Protein AF-A0A8S1P041-F1 (afdb_monomer_lite)

Secondary structure (DSSP, 8-state):
--S---EEEEEEETTEEEEEEEE-SSSS--EEEEEEEEPTT---SSSS--EEEEEEEE-TTS-EEEEEEEEEE-TT---SHHHHH------EEEEE-SSSS--EEEEEEEEPTT-STT--EEEEEEE-TTS-EEEEEEEEEEPTT-SSEEEEEEEEE-SSSS--EEEEEEEEPTT-BTTBEEEEEEEE-TTS-EEEEEEEEEE-TT-HHHHHHHHHHHHHHHHHHHHHHHHHHHHHHHHHHHTTS----

pLDDT: mean 86.99, std 12.83, range [47.38, 98.5]

Sequence (249 aa):
MNGMKVGRWDVLHERNQIGGGSYDLEGNQKKIGDWVELDDGFFCGKYNPIKVTYNGQYNINGMKVGRWEILYRKQDEKDYIQMQIYQRKVYSGGSYDNDGNQKKIGKWIELVEGFNDEKQIIYNGQYNINGVKIERWDILFCQYNWQGYIQIGGGSYDNNGDQKKIGKWVELGEGFYLNNLVTYNGEYNMNGMKVGRWEIMYRKYGEKEYRQMQILYKQKQYQQCLFVCVLIVEKRSILMEKQKQPDIH

Organism: NCBI:txid65129

Foldseek 3Di:
DPPFFAAWDFDDDPNDGLWTAGAHRVRPRAGFFWTKAFDPQADPDLPFGWRWIKIAGDHPVNATFFWIWIFTDANPPDDPVCSVPPPPGPGFTAGAHPVRPRAGAFWGKAADPPDGLFRQKIKTAGDHPRNATFFWIFIWHDDPPDSDTDGLWTAGAHPPRPRAGAAWTKAADDPDTNQWGWIWIFGAHPVNDTDDDIDIDTDGPPDVVVVVVVVVVVVVVVVVVVVVVVVVVVVVVVVVVVVPPDPPD

Structure (mmCIF, N/CA/C/O backbone):
data_AF-A0A8S1P041-F1
#
_entry.id   AF-A0A8S1P041-F1
#
loop_
_atom_site.group_PDB
_atom_site.id
_atom_site.type_symbol
_atom_site.label_atom_id
_atom_site.label_alt_id
_atom_site.label_comp_id
_atom_site.label_asym_id
_atom_site.label_entity_id
_atom_site.label_seq_id
_atom_site.pdbx_PDB_ins_code
_atom_site.Cartn_x
_atom_site.Cartn_y
_atom_site.Cartn_z
_atom_site.occupancy
_atom_site.B_iso_or_equiv
_atom_site.auth_seq_id
_atom_site.auth_comp_id
_atom_site.auth_asym_id
_atom_site.auth_atom_id
_atom_site.pdbx_PDB_model_num
ATOM 1 N N . MET A 1 1 ? 19.621 -18.841 -28.501 1.00 55.34 1 MET A N 1
ATOM 2 C CA . MET A 1 1 ? 19.698 -17.940 -27.329 1.00 55.34 1 MET A CA 1
ATOM 3 C C . MET A 1 1 ? 18.785 -18.506 -26.255 1.00 55.34 1 MET A C 1
ATOM 5 O O . MET A 1 1 ? 17.640 -18.799 -26.568 1.00 55.34 1 MET A O 1
ATOM 9 N N . ASN A 1 2 ? 19.280 -18.702 -25.033 1.00 79.06 2 ASN A N 1
ATOM 10 C CA . ASN A 1 2 ? 18.632 -19.502 -23.977 1.00 79.06 2 ASN A CA 1
ATOM 11 C C . ASN A 1 2 ? 17.428 -18.816 -23.292 1.00 79.06 2 ASN A C 1
ATOM 13 O O . ASN A 1 2 ? 17.200 -19.020 -22.107 1.00 79.06 2 ASN A O 1
ATOM 17 N N . GLY A 1 3 ? 16.683 -17.957 -23.998 1.00 89.56 3 GLY A N 1
ATOM 18 C CA . GLY A 1 3 ? 15.511 -17.262 -23.442 1.00 89.56 3 GLY A CA 1
ATOM 19 C C . GLY A 1 3 ? 15.808 -16.279 -22.299 1.00 89.56 3 GLY A C 1
ATOM 20 O O . GLY A 1 3 ? 14.888 -15.883 -21.592 1.00 89.56 3 GLY A O 1
ATOM 21 N N . MET A 1 4 ? 17.072 -15.887 -22.097 1.00 94.50 4 MET A N 1
ATOM 22 C CA . MET A 1 4 ? 17.472 -14.979 -21.017 1.00 94.50 4 MET A CA 1
ATOM 23 C C . MET A 1 4 ? 17.072 -13.534 -21.323 1.00 94.50 4 MET A C 1
ATOM 25 O O . MET A 1 4 ? 17.249 -13.050 -22.443 1.00 94.50 4 MET A O 1
ATOM 29 N N . LYS A 1 5 ? 16.568 -12.833 -20.305 1.00 95.62 5 LYS A N 1
ATOM 30 C CA . LYS A 1 5 ? 16.258 -11.403 -20.367 1.00 95.62 5 LYS A CA 1
ATOM 31 C C . LYS A 1 5 ? 17.508 -10.581 -20.062 1.00 95.62 5 LYS A C 1
ATOM 33 O O . LYS A 1 5 ? 18.043 -10.681 -18.965 1.00 95.62 5 LYS A O 1
ATOM 38 N N . VAL A 1 6 ? 17.937 -9.767 -21.022 1.00 96.06 6 VAL A N 1
ATOM 39 C CA . VAL A 1 6 ? 19.034 -8.796 -20.879 1.00 96.06 6 VAL A CA 1
ATOM 40 C C . VAL A 1 6 ? 18.611 -7.439 -21.438 1.00 96.06 6 VAL A C 1
ATOM 42 O O . VAL A 1 6 ? 17.786 -7.384 -22.355 1.00 96.06 6 VAL A O 1
ATOM 45 N N . GLY A 1 7 ? 19.169 -6.353 -20.900 1.00 96.19 7 GLY A N 1
ATOM 46 C CA . GLY A 1 7 ? 18.951 -4.997 -21.413 1.00 96.19 7 GLY A CA 1
ATOM 47 C C . GLY A 1 7 ? 17.553 -4.440 -21.132 1.00 96.19 7 GLY A C 1
ATOM 48 O O . GLY A 1 7 ? 16.914 -4.798 -20.144 1.00 96.19 7 GLY A O 1
ATOM 49 N N . ARG A 1 8 ? 17.082 -3.521 -21.981 1.00 97.56 8 ARG A N 1
ATOM 50 C CA . ARG A 1 8 ? 15.788 -2.844 -21.811 1.00 97.56 8 ARG A CA 1
ATOM 51 C C . ARG A 1 8 ? 14.626 -3.773 -22.159 1.00 97.56 8 ARG A C 1
ATOM 53 O O . ARG A 1 8 ? 14.621 -4.389 -23.220 1.00 97.56 8 ARG A O 1
ATOM 60 N N . TRP A 1 9 ? 13.633 -3.825 -21.278 1.00 97.69 9 TRP A N 1
ATOM 61 C CA . TRP A 1 9 ? 12.394 -4.570 -21.456 1.00 97.69 9 TRP A CA 1
ATOM 62 C C . TRP A 1 9 ? 11.206 -3.659 -21.210 1.00 97.69 9 TRP A C 1
ATOM 64 O O . TRP A 1 9 ? 11.023 -3.165 -20.100 1.00 97.69 9 TRP A O 1
ATOM 74 N N . ASP A 1 10 ? 10.378 -3.491 -22.232 1.00 96.31 10 ASP A N 1
ATOM 75 C CA . ASP A 1 10 ? 9.149 -2.715 -22.151 1.00 96.31 10 ASP A CA 1
ATOM 76 C C . ASP A 1 10 ? 7.946 -3.660 -22.132 1.00 96.31 10 ASP A C 1
ATOM 78 O O . ASP A 1 10 ? 7.869 -4.618 -22.903 1.00 96.31 10 ASP A O 1
ATOM 82 N N . VAL A 1 11 ? 6.988 -3.387 -21.246 1.00 94.25 11 VAL A N 1
ATOM 83 C CA . VAL A 1 11 ? 5.694 -4.073 -21.250 1.00 94.25 11 VAL A CA 1
ATOM 84 C C . VAL A 1 11 ? 4.721 -3.207 -22.033 1.00 94.25 11 VAL A C 1
ATOM 86 O O . VAL A 1 11 ? 4.486 -2.056 -21.660 1.00 94.25 11 VAL A O 1
ATOM 89 N N . LEU A 1 12 ? 4.177 -3.749 -23.122 1.00 92.31 12 LEU A N 1
ATOM 90 C CA . LEU A 1 12 ? 3.292 -3.028 -24.032 1.00 92.31 12 LEU A CA 1
ATOM 91 C C . LEU A 1 12 ? 1.849 -3.531 -23.929 1.00 92.31 12 LEU A C 1
ATOM 93 O O . LEU A 1 12 ? 1.601 -4.734 -23.875 1.00 92.31 12 LEU A O 1
ATOM 97 N N . HIS A 1 13 ? 0.893 -2.608 -23.994 1.00 86.62 13 HIS A N 1
ATOM 98 C CA . HIS A 1 13 ? -0.523 -2.901 -24.191 1.00 86.62 13 HIS A CA 1
ATOM 99 C C . HIS A 1 13 ? -1.108 -1.922 -25.211 1.00 86.62 13 HIS A C 1
ATOM 101 O O . HIS A 1 13 ? -0.940 -0.713 -25.073 1.00 86.62 13 HIS A O 1
ATOM 107 N N . GLU A 1 14 ? -1.747 -2.441 -26.265 1.00 87.75 14 GLU A N 1
ATOM 108 C CA . GLU A 1 14 ? -2.285 -1.631 -27.375 1.00 87.75 14 GLU A CA 1
ATOM 109 C C . GLU A 1 14 ? -1.261 -0.629 -27.942 1.00 87.75 14 GLU A C 1
ATOM 111 O O . GLU A 1 14 ? -1.580 0.520 -28.228 1.00 87.75 14 GLU A O 1
ATOM 116 N N . ARG A 1 15 ? -0.004 -1.072 -28.098 1.00 88.12 15 ARG A N 1
ATOM 117 C CA . ARG A 1 15 ? 1.146 -0.257 -28.551 1.00 88.12 15 ARG A CA 1
ATOM 118 C C . ARG A 1 15 ? 1.611 0.833 -27.571 1.00 88.12 15 ARG A C 1
ATOM 120 O O . ARG A 1 15 ? 2.533 1.567 -27.903 1.00 88.12 15 ARG A O 1
ATOM 127 N N . ASN A 1 16 ? 1.043 0.914 -26.370 1.00 86.69 16 ASN A N 1
ATOM 128 C CA . ASN A 1 16 ? 1.490 1.827 -25.319 1.00 86.69 16 ASN A CA 1
ATOM 129 C C . ASN A 1 16 ? 2.392 1.105 -24.321 1.00 86.69 16 ASN A C 1
ATOM 131 O O . ASN A 1 16 ? 2.078 -0.012 -23.909 1.00 86.69 16 ASN A O 1
ATOM 135 N N . GLN A 1 17 ? 3.468 1.755 -23.879 1.00 91.38 17 GLN A N 1
ATOM 136 C CA . GLN A 1 17 ? 4.263 1.256 -22.764 1.00 91.38 17 GLN A CA 1
ATOM 137 C C . GLN A 1 17 ? 3.509 1.435 -21.444 1.00 91.38 17 GLN A C 1
ATOM 139 O O . GLN A 1 17 ? 3.155 2.549 -21.064 1.00 91.38 17 GLN A O 1
ATOM 144 N N . ILE A 1 18 ? 3.286 0.326 -20.743 1.00 90.62 18 ILE A N 1
ATOM 145 C CA . ILE A 1 18 ? 2.567 0.277 -19.463 1.00 90.62 18 ILE A CA 1
ATOM 146 C C . ILE A 1 18 ? 3.458 -0.132 -18.291 1.00 90.62 18 ILE A C 1
ATOM 148 O O . ILE A 1 18 ? 3.089 0.073 -17.141 1.00 90.62 18 ILE A O 1
ATOM 152 N N . GLY A 1 19 ? 4.630 -0.690 -18.581 1.00 94.75 19 GLY A N 1
ATOM 153 C CA . GLY A 1 19 ? 5.593 -1.124 -17.583 1.00 94.75 19 GLY A CA 1
ATOM 154 C C . GLY A 1 19 ? 6.957 -1.400 -18.198 1.00 94.75 19 GLY A C 1
ATOM 155 O O . GLY A 1 19 ? 7.186 -1.145 -19.387 1.00 94.75 19 GLY A O 1
ATOM 156 N N . GLY A 1 20 ? 7.852 -1.954 -17.390 1.00 96.75 20 GLY A N 1
ATOM 157 C CA . GLY A 1 20 ? 9.180 -2.366 -17.827 1.00 96.75 20 GLY A CA 1
ATOM 158 C C . GLY A 1 20 ? 10.317 -1.684 -17.081 1.00 96.75 20 GLY A C 1
ATOM 159 O O . GLY A 1 20 ? 10.104 -0.939 -16.126 1.00 96.75 20 GLY A O 1
ATOM 160 N N . GLY A 1 21 ? 11.531 -1.969 -17.529 1.00 97.62 21 GLY A N 1
ATOM 161 C CA . GLY A 1 21 ? 12.780 -1.508 -16.937 1.00 97.62 21 GLY A CA 1
ATOM 162 C C . GLY A 1 21 ? 13.967 -2.207 -17.590 1.00 97.62 21 GLY A C 1
ATOM 163 O O . GLY A 1 21 ? 13.850 -2.720 -18.703 1.00 97.62 21 GLY A O 1
ATOM 164 N N . SER A 1 22 ? 15.116 -2.215 -16.927 1.00 98.06 22 SER A N 1
ATOM 165 C CA . SER A 1 22 ? 16.327 -2.847 -17.459 1.00 98.06 22 SER A CA 1
ATOM 166 C C . SER A 1 22 ? 16.706 -4.089 -16.666 1.00 98.06 22 SER A C 1
ATOM 168 O O . SER A 1 22 ? 16.624 -4.100 -15.440 1.00 98.06 22 SER A O 1
ATOM 170 N N . TYR A 1 23 ? 17.132 -5.131 -17.367 1.00 97.81 23 TYR A N 1
ATOM 171 C CA . TYR A 1 23 ? 17.820 -6.279 -16.793 1.00 97.81 23 TYR A CA 1
ATOM 172 C C . TYR A 1 23 ? 19.334 -6.117 -16.933 1.00 97.81 23 TYR A C 1
ATOM 174 O O . TYR A 1 23 ? 19.804 -5.408 -17.830 1.00 97.81 23 TYR A O 1
ATOM 182 N N . ASP A 1 24 ? 20.092 -6.792 -16.069 1.00 97.19 24 ASP A N 1
ATOM 183 C CA . ASP A 1 24 ? 21.543 -6.897 -16.214 1.00 97.19 24 ASP A CA 1
ATOM 184 C C . ASP A 1 24 ? 21.956 -7.446 -17.595 1.00 97.19 24 ASP A C 1
ATOM 186 O O . ASP A 1 24 ? 21.191 -8.119 -18.291 1.00 97.19 24 ASP A O 1
ATOM 190 N N . LEU A 1 25 ? 23.178 -7.114 -18.016 1.00 96.44 25 LEU A N 1
ATOM 191 C CA . LEU A 1 25 ? 23.756 -7.596 -19.276 1.00 96.44 25 LEU A CA 1
ATOM 192 C C . LEU A 1 25 ? 24.452 -8.954 -19.130 1.00 96.44 25 LEU A C 1
ATOM 194 O O . LEU A 1 25 ? 24.837 -9.554 -20.130 1.00 96.44 25 LEU A O 1
ATOM 198 N N . GLU A 1 26 ? 24.609 -9.436 -17.898 1.00 95.38 26 GLU A N 1
ATOM 199 C CA . GLU A 1 26 ? 25.295 -10.690 -17.584 1.00 95.38 26 GLU A CA 1
ATOM 200 C C . GLU A 1 26 ? 24.413 -11.918 -17.857 1.00 95.38 26 GLU A C 1
ATOM 202 O O . GLU A 1 26 ? 24.918 -13.036 -17.930 1.00 95.38 26 GLU A O 1
ATOM 207 N N . GLY A 1 27 ? 23.103 -11.723 -18.045 1.00 89.62 27 GLY A N 1
ATOM 208 C CA . GLY A 1 27 ? 22.151 -12.801 -18.316 1.00 89.62 27 GLY A CA 1
ATOM 209 C C . GLY A 1 27 ? 21.569 -13.437 -17.055 1.00 89.62 27 GLY A C 1
ATOM 210 O O . GLY A 1 27 ? 20.866 -14.442 -17.158 1.00 89.62 27 GLY A O 1
ATOM 211 N N . ASN A 1 28 ? 21.790 -12.837 -15.880 1.00 94.12 28 ASN A N 1
ATOM 212 C CA . ASN A 1 28 ? 21.258 -13.333 -14.606 1.00 94.12 28 ASN A CA 1
ATOM 213 C C . ASN A 1 28 ? 19.783 -12.955 -14.393 1.00 94.12 28 ASN A C 1
ATOM 215 O O . ASN A 1 28 ? 19.178 -13.360 -13.400 1.00 94.12 28 ASN A O 1
ATOM 219 N N . GLN A 1 29 ? 19.195 -12.191 -15.323 1.00 95.19 29 GLN A N 1
ATOM 220 C CA . GLN A 1 29 ? 17.810 -11.715 -15.272 1.00 95.19 29 GLN A CA 1
ATOM 221 C C . GLN A 1 29 ? 17.504 -10.894 -14.008 1.00 95.19 29 GLN A C 1
ATOM 223 O O . GLN A 1 29 ? 16.347 -10.824 -13.576 1.00 95.19 29 GLN A O 1
ATOM 228 N N . LYS A 1 30 ? 18.505 -10.222 -13.425 1.00 97.25 30 LYS A N 1
ATOM 229 C CA . LYS A 1 30 ? 18.282 -9.279 -12.327 1.00 97.25 30 LYS A CA 1
ATOM 230 C C . LYS A 1 30 ? 17.778 -7.964 -12.891 1.00 97.25 30 LYS A C 1
ATOM 232 O O . LYS A 1 30 ? 18.355 -7.410 -13.824 1.00 97.25 30 LYS A O 1
ATOM 237 N N . LYS A 1 31 ? 16.695 -7.459 -12.310 1.00 98.00 31 LYS A N 1
ATOM 238 C CA . LYS A 1 31 ? 16.189 -6.113 -12.580 1.00 98.00 31 LYS A CA 1
ATOM 239 C C . LYS A 1 31 ? 17.180 -5.087 -12.030 1.00 98.00 31 LYS A C 1
ATOM 241 O O . LYS A 1 31 ? 17.639 -5.239 -10.909 1.00 98.00 31 LYS A O 1
ATOM 246 N N . ILE A 1 32 ? 17.496 -4.047 -12.787 1.00 97.94 32 ILE A N 1
ATOM 247 C CA . ILE A 1 32 ? 18.385 -2.956 -12.376 1.00 97.94 32 ILE A CA 1
ATOM 248 C C . ILE A 1 32 ? 17.798 -1.602 -12.787 1.00 97.94 32 ILE A C 1
ATOM 250 O O . ILE A 1 32 ? 17.079 -1.507 -13.786 1.00 97.94 32 ILE A O 1
ATOM 254 N N . GLY A 1 33 ? 18.132 -0.554 -12.034 1.00 97.50 33 GLY A N 1
ATOM 255 C CA . GLY A 1 33 ? 17.733 0.820 -12.334 1.00 97.50 33 GLY A CA 1
ATOM 256 C C . GLY A 1 33 ? 16.239 1.066 -12.136 1.00 97.50 33 GLY A C 1
ATOM 257 O O . GLY A 1 33 ? 15.602 0.420 -11.305 1.00 97.50 33 GLY A O 1
ATOM 258 N N . ASP A 1 34 ? 15.685 2.014 -12.889 1.00 98.00 34 ASP A N 1
ATOM 259 C CA . ASP A 1 34 ? 14.273 2.383 -12.801 1.00 98.00 34 ASP A CA 1
ATOM 260 C C . ASP A 1 34 ? 13.357 1.311 -13.400 1.00 98.00 34 ASP A C 1
ATOM 262 O O . ASP A 1 34 ? 13.594 0.792 -14.499 1.00 98.00 34 ASP A O 1
ATOM 266 N N . TRP A 1 35 ? 12.275 1.024 -12.682 1.00 98.12 35 TRP A N 1
ATOM 267 C CA . TRP A 1 35 ? 11.271 0.041 -13.056 1.00 98.12 35 TRP A CA 1
ATOM 268 C C . TRP A 1 35 ? 9.855 0.547 -12.819 1.00 98.12 35 TRP A C 1
ATOM 270 O O . TRP A 1 35 ? 9.569 1.243 -11.845 1.00 98.12 35 TRP A O 1
ATOM 280 N N . VAL A 1 36 ? 8.965 0.117 -13.708 1.00 96.25 36 VAL A N 1
ATOM 281 C CA . VAL A 1 36 ? 7.514 0.193 -13.558 1.00 96.25 36 VAL A CA 1
ATOM 282 C C . VAL A 1 36 ? 6.986 -1.236 -13.568 1.00 96.25 36 VAL A C 1
ATOM 284 O O . VAL A 1 36 ? 6.979 -1.906 -14.606 1.00 96.25 36 VAL A O 1
ATOM 287 N N . GLU A 1 37 ? 6.585 -1.723 -12.399 1.00 96.44 37 GLU A N 1
ATOM 288 C CA . GLU A 1 37 ? 5.982 -3.043 -12.239 1.00 96.44 37 GLU A CA 1
ATOM 289 C C . GLU A 1 37 ? 4.468 -2.955 -12.310 1.00 96.44 37 GLU A C 1
ATOM 291 O O . GLU A 1 37 ? 3.870 -1.975 -11.873 1.00 96.44 37 GLU A O 1
ATOM 296 N N . LEU A 1 38 ? 3.859 -4.001 -12.848 1.00 94.00 38 LEU A N 1
ATOM 297 C CA . LEU A 1 38 ? 2.416 -4.169 -12.857 1.00 94.00 38 LEU A CA 1
ATOM 298 C C . LEU A 1 38 ? 2.027 -4.986 -11.626 1.00 94.00 38 LEU A C 1
ATOM 300 O O . LEU A 1 38 ? 2.758 -5.902 -11.256 1.00 94.00 38 LEU A O 1
ATOM 304 N N . ASP A 1 39 ? 0.909 -4.635 -10.999 1.00 93.44 39 ASP A N 1
ATOM 305 C CA . ASP A 1 39 ? 0.303 -5.451 -9.943 1.00 93.44 39 ASP A CA 1
ATOM 306 C C . ASP A 1 39 ? -0.065 -6.858 -10.443 1.00 93.44 39 ASP A C 1
ATOM 308 O O . ASP A 1 39 ? -0.352 -7.045 -11.625 1.00 93.44 39 ASP A O 1
ATOM 312 N N . ASP A 1 40 ? -0.094 -7.851 -9.556 1.00 88.12 40 ASP A N 1
ATOM 313 C CA . ASP A 1 40 ? -0.433 -9.230 -9.938 1.00 88.12 40 ASP A CA 1
ATOM 314 C C . ASP A 1 40 ? -1.878 -9.349 -10.450 1.00 88.12 40 ASP A C 1
ATOM 316 O O . ASP A 1 40 ? -2.174 -10.169 -11.321 1.00 88.12 40 ASP A O 1
ATOM 320 N N . GLY A 1 41 ? -2.780 -8.493 -9.956 1.00 85.44 41 GLY A N 1
ATOM 321 C CA . GLY A 1 41 ? -4.151 -8.371 -10.439 1.00 85.44 41 GLY A CA 1
ATOM 322 C C . GLY A 1 41 ? -4.292 -7.497 -11.685 1.00 85.44 41 GLY A C 1
ATOM 323 O O . GLY A 1 41 ? -5.421 -7.224 -12.097 1.00 85.44 41 GLY A O 1
ATOM 324 N N . PHE A 1 42 ? -3.193 -7.021 -12.280 1.00 85.06 42 PHE A N 1
ATOM 325 C CA . PHE A 1 42 ? -3.243 -6.059 -13.374 1.00 85.06 42 PHE A CA 1
ATOM 326 C C . PHE A 1 42 ? -3.965 -6.631 -14.596 1.00 85.06 42 PHE A C 1
ATOM 328 O O . PHE A 1 42 ? -3.540 -7.605 -15.222 1.00 85.06 42 PHE A O 1
ATOM 335 N N . PHE A 1 43 ? -5.059 -5.974 -14.974 1.00 83.12 43 PHE A N 1
ATOM 336 C CA . PHE A 1 43 ? -5.920 -6.403 -16.065 1.00 83.12 43 PHE A CA 1
ATOM 337 C C . PHE A 1 43 ? -6.245 -5.214 -16.963 1.00 83.12 43 PHE A C 1
ATOM 339 O O . PHE A 1 43 ? -6.741 -4.188 -16.507 1.00 83.12 43 PHE A O 1
ATOM 346 N N . CYS A 1 44 ? -5.991 -5.351 -18.265 1.00 78.50 44 CYS A N 1
ATOM 347 C CA . CYS A 1 44 ? -6.286 -4.309 -19.254 1.00 78.50 44 CYS A CA 1
ATOM 348 C C . CYS A 1 44 ? -7.609 -4.514 -20.007 1.00 78.50 44 CYS A C 1
ATOM 350 O O . CYS A 1 44 ? -7.856 -3.833 -21.000 1.00 78.50 44 CYS A O 1
ATOM 352 N N . GLY A 1 45 ? -8.446 -5.472 -19.608 1.00 80.00 45 GLY A N 1
ATOM 353 C CA . GLY A 1 45 ? -9.686 -5.740 -20.331 1.00 80.00 45 GLY A CA 1
ATOM 354 C C . GLY A 1 45 ? -10.715 -4.613 -20.212 1.00 80.00 45 GLY A C 1
ATOM 355 O O . GLY A 1 45 ? -10.636 -3.726 -19.364 1.00 80.00 45 GLY A O 1
ATOM 356 N N . LYS A 1 46 ? -11.727 -4.678 -21.082 1.00 75.19 46 LYS A N 1
ATOM 357 C CA . LYS A 1 46 ? -12.792 -3.669 -21.201 1.00 75.19 46 LYS A CA 1
ATOM 358 C C . LYS A 1 46 ? -13.653 -3.527 -19.935 1.00 75.19 46 LYS A C 1
ATOM 360 O O . LYS A 1 46 ? -14.249 -2.475 -19.718 1.00 75.19 46 LYS A O 1
ATOM 365 N N . TYR A 1 47 ? -13.725 -4.578 -19.122 1.00 70.00 47 TYR A N 1
ATOM 366 C CA . TYR A 1 47 ? -14.571 -4.660 -17.937 1.00 70.00 47 TYR A CA 1
ATOM 367 C C . TYR A 1 47 ? -13.670 -4.728 -16.699 1.00 70.00 47 TYR A C 1
ATOM 369 O O . TYR A 1 47 ? -12.968 -5.718 -16.515 1.00 70.00 47 TYR A O 1
ATOM 377 N N . ASN A 1 48 ? -13.672 -3.665 -15.890 1.00 66.44 48 ASN A N 1
ATOM 378 C CA . ASN A 1 48 ? -12.931 -3.520 -14.629 1.00 66.44 48 ASN A CA 1
ATOM 379 C C . ASN A 1 48 ? -11.406 -3.670 -14.743 1.00 66.44 48 ASN A C 1
ATOM 381 O O . ASN A 1 48 ? -10.826 -4.592 -14.163 1.00 66.44 48 ASN A O 1
ATOM 385 N N . PRO A 1 49 ? -10.723 -2.772 -15.467 1.00 77.06 49 PRO A N 1
ATOM 386 C CA . PRO A 1 49 ? -9.284 -2.855 -15.547 1.00 77.06 49 PRO A CA 1
ATOM 387 C C . PRO A 1 49 ? -8.645 -2.435 -14.216 1.00 77.06 49 PRO A C 1
ATOM 389 O O . PRO A 1 49 ? -8.735 -1.277 -13.803 1.00 77.06 49 PRO A O 1
ATOM 392 N N . ILE A 1 50 ? -7.966 -3.366 -13.549 1.00 71.56 50 ILE A N 1
ATOM 393 C CA . ILE A 1 50 ? -7.095 -3.043 -12.418 1.00 71.56 50 ILE A CA 1
ATOM 394 C C . ILE A 1 50 ? -5.785 -2.529 -13.004 1.00 71.56 50 ILE A C 1
ATOM 396 O O . ILE A 1 50 ? -5.076 -3.253 -13.701 1.00 71.56 50 ILE A O 1
ATOM 400 N N . LYS A 1 51 ? -5.483 -1.256 -12.748 1.00 84.50 51 LYS A N 1
ATOM 401 C CA . LYS A 1 51 ? -4.304 -0.572 -13.292 1.00 84.50 51 LYS A CA 1
ATOM 402 C C . LYS A 1 51 ? -3.453 0.011 -12.169 1.00 84.50 51 LYS A C 1
ATOM 404 O O . LYS A 1 51 ? -3.278 1.227 -12.089 1.00 84.50 51 LYS A O 1
ATOM 409 N N . VAL A 1 52 ? -2.982 -0.860 -11.276 1.00 90.81 52 VAL A N 1
ATOM 410 C CA . VAL A 1 52 ? -1.995 -0.507 -10.250 1.00 90.81 52 VAL A CA 1
ATOM 411 C C . VAL A 1 52 ? -0.592 -0.748 -10.806 1.00 90.81 52 VAL A C 1
ATOM 413 O O . VAL A 1 52 ? -0.311 -1.829 -11.328 1.00 90.81 52 VAL A O 1
ATOM 416 N N . THR A 1 53 ? 0.283 0.253 -10.702 1.00 93.31 53 THR A N 1
ATOM 417 C CA . THR A 1 53 ? 1.708 0.112 -11.019 1.00 93.31 53 THR A CA 1
ATOM 418 C C . THR A 1 53 ? 2.586 0.515 -9.845 1.00 93.31 53 THR A C 1
ATOM 420 O O . THR A 1 53 ? 2.225 1.384 -9.050 1.00 93.31 53 THR A O 1
ATOM 423 N N . TYR A 1 54 ? 3.760 -0.102 -9.762 1.00 95.12 54 TYR A N 1
ATOM 424 C CA . TYR A 1 54 ? 4.777 0.174 -8.756 1.00 95.12 54 TYR A CA 1
ATOM 425 C C . TYR A 1 54 ? 6.008 0.746 -9.441 1.00 95.12 54 TYR A C 1
ATOM 427 O O . TYR A 1 54 ? 6.670 0.060 -10.219 1.00 95.12 54 TYR A O 1
ATOM 435 N N . ASN A 1 55 ? 6.318 1.998 -9.140 1.00 95.56 55 ASN A N 1
ATOM 436 C CA . ASN A 1 55 ? 7.414 2.725 -9.751 1.00 95.56 55 ASN A CA 1
ATOM 437 C C . ASN A 1 55 ? 8.527 2.889 -8.726 1.00 95.56 55 ASN A C 1
ATOM 439 O O . ASN A 1 55 ? 8.289 3.422 -7.642 1.00 95.56 55 ASN A O 1
ATOM 443 N N . GLY A 1 56 ? 9.739 2.480 -9.065 1.00 96.25 56 GLY A N 1
ATOM 444 C CA . GLY A 1 56 ? 10.882 2.668 -8.184 1.00 96.25 56 GLY A CA 1
ATOM 445 C C . GLY A 1 56 ? 12.158 2.110 -8.780 1.00 96.25 56 GLY A C 1
ATOM 446 O O . GLY A 1 56 ? 12.249 1.907 -9.990 1.00 96.25 56 GLY A O 1
ATOM 447 N N . GLN A 1 57 ? 13.150 1.888 -7.925 1.00 97.81 57 GLN A N 1
ATOM 448 C CA . GLN A 1 57 ? 14.488 1.506 -8.351 1.00 97.81 57 GLN A CA 1
ATOM 449 C C . GLN A 1 57 ? 14.908 0.152 -7.807 1.00 97.81 57 GLN A C 1
ATOM 451 O O . GLN A 1 57 ? 14.630 -0.201 -6.658 1.00 97.81 57 GLN A O 1
ATOM 456 N N . TYR A 1 58 ? 15.631 -0.571 -8.652 1.00 97.94 58 TYR A N 1
ATOM 457 C CA . TYR A 1 58 ? 16.377 -1.764 -8.309 1.00 97.94 58 TYR A CA 1
ATOM 458 C C . TYR A 1 58 ? 17.876 -1.462 -8.272 1.00 97.94 58 TYR A C 1
ATOM 460 O O . TYR A 1 58 ? 18.413 -0.806 -9.169 1.00 97.94 58 TYR A O 1
ATOM 468 N N . ASN A 1 59 ? 18.570 -1.975 -7.258 1.00 97.25 59 ASN A N 1
ATOM 469 C CA . ASN A 1 59 ? 20.029 -1.947 -7.216 1.00 97.25 59 ASN A CA 1
ATOM 470 C C . ASN A 1 59 ? 20.642 -3.018 -8.143 1.00 97.25 59 ASN A C 1
ATOM 472 O O . ASN A 1 59 ? 19.941 -3.853 -8.712 1.00 97.25 59 ASN A O 1
ATOM 476 N N . ILE A 1 60 ? 21.973 -3.028 -8.259 1.00 96.62 60 ILE A N 1
ATOM 477 C CA . ILE A 1 60 ? 22.724 -3.988 -9.093 1.00 96.62 60 ILE A CA 1
ATOM 478 C C . ILE A 1 60 ? 22.508 -5.464 -8.713 1.00 96.62 60 ILE A C 1
ATOM 480 O O . ILE A 1 60 ? 22.782 -6.357 -9.509 1.00 96.62 60 ILE A O 1
ATOM 484 N N . ASN A 1 61 ? 22.005 -5.733 -7.506 1.00 96.50 61 ASN A N 1
ATOM 485 C CA . ASN A 1 61 ? 21.741 -7.082 -7.016 1.00 96.50 61 ASN A CA 1
ATOM 486 C C . ASN A 1 61 ? 20.315 -7.557 -7.321 1.00 96.50 61 ASN A C 1
ATOM 488 O O . ASN A 1 61 ? 19.976 -8.682 -6.960 1.00 96.50 61 ASN A O 1
ATOM 492 N N . GLY A 1 62 ? 19.484 -6.746 -7.982 1.00 97.00 62 GLY A N 1
ATOM 493 C CA . GLY A 1 62 ? 18.088 -7.103 -8.231 1.00 97.00 62 GLY A CA 1
ATOM 494 C C . GLY A 1 62 ? 17.147 -6.799 -7.072 1.00 97.00 62 GLY A C 1
ATOM 495 O O . GLY A 1 62 ? 16.040 -7.330 -7.045 1.00 97.00 62 GLY A O 1
ATOM 496 N N . MET A 1 63 ? 17.552 -5.949 -6.123 1.00 97.75 63 MET A N 1
ATOM 497 C CA . MET A 1 63 ? 16.767 -5.638 -4.925 1.00 97.75 63 MET A CA 1
ATOM 498 C C . MET A 1 63 ? 16.153 -4.239 -5.017 1.00 97.75 63 MET A C 1
ATOM 500 O O . MET A 1 63 ? 16.836 -3.289 -5.401 1.00 97.75 63 MET A O 1
ATOM 504 N N . LYS A 1 64 ? 14.876 -4.105 -4.641 1.00 97.88 64 LYS A N 1
ATOM 505 C CA . LYS A 1 64 ? 14.189 -2.813 -4.500 1.00 97.88 64 LYS A CA 1
ATOM 506 C C . LYS A 1 64 ? 14.894 -1.929 -3.474 1.00 97.88 64 LYS A C 1
ATOM 508 O O . LYS A 1 64 ? 15.163 -2.377 -2.363 1.00 97.88 64 LYS A O 1
ATOM 513 N N . VAL A 1 65 ? 15.141 -0.677 -3.840 1.00 97.75 65 VAL A N 1
ATOM 514 C CA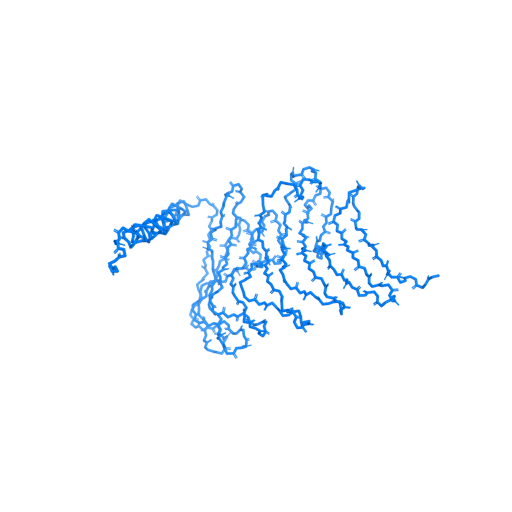 . VAL A 1 65 ? 15.787 0.334 -2.992 1.00 97.75 65 VAL A CA 1
ATOM 515 C C . VAL A 1 65 ? 15.090 1.685 -3.127 1.00 97.75 65 VAL A C 1
ATOM 517 O O . VAL A 1 65 ? 14.363 1.929 -4.096 1.00 97.75 65 VAL A O 1
ATOM 520 N N . GLY A 1 66 ? 15.319 2.573 -2.159 1.00 96.75 66 GLY A N 1
ATOM 521 C CA . GLY A 1 66 ? 14.880 3.963 -2.230 1.00 96.75 66 GLY A CA 1
ATOM 522 C C . GLY A 1 66 ? 13.361 4.135 -2.265 1.00 96.75 66 GLY A C 1
ATOM 523 O O . GLY A 1 66 ? 12.605 3.316 -1.743 1.00 96.75 66 GLY A O 1
ATOM 524 N N . ARG A 1 67 ? 12.905 5.249 -2.844 1.00 96.88 67 ARG A N 1
ATOM 525 C CA . ARG A 1 67 ? 11.485 5.613 -2.909 1.00 96.88 67 ARG A CA 1
ATOM 526 C C . ARG A 1 67 ? 10.757 4.759 -3.945 1.00 96.88 67 ARG A C 1
ATOM 528 O O . ARG A 1 67 ? 11.176 4.689 -5.095 1.00 96.88 67 ARG A O 1
ATOM 535 N N . TRP A 1 68 ? 9.631 4.189 -3.534 1.00 96.62 68 TRP A N 1
ATOM 536 C CA . TRP A 1 68 ? 8.684 3.506 -4.400 1.00 96.62 68 TRP A CA 1
ATOM 537 C C . TRP A 1 68 ? 7.323 4.185 -4.336 1.00 96.62 68 TRP A C 1
ATOM 539 O O . TRP A 1 68 ? 6.783 4.434 -3.255 1.00 96.62 68 TRP A O 1
ATOM 549 N N . GLU A 1 69 ? 6.779 4.482 -5.506 1.00 94.25 69 GLU A N 1
ATOM 550 C CA . GLU A 1 69 ? 5.455 5.059 -5.687 1.00 94.25 69 GLU A CA 1
ATOM 551 C C . GLU A 1 69 ? 4.503 3.985 -6.202 1.00 94.25 69 GLU A C 1
ATOM 553 O O . GLU A 1 69 ? 4.854 3.191 -7.071 1.00 94.25 69 GLU A O 1
ATOM 558 N N . ILE A 1 70 ? 3.288 3.969 -5.673 1.00 93.12 70 ILE A N 1
ATOM 559 C CA . ILE A 1 70 ? 2.208 3.126 -6.168 1.00 93.12 70 ILE A CA 1
ATOM 560 C C . ILE A 1 70 ? 1.222 4.049 -6.864 1.00 93.12 70 ILE A C 1
ATOM 562 O O . ILE A 1 70 ? 0.703 4.982 -6.246 1.00 93.12 70 ILE A O 1
ATOM 566 N N . LEU A 1 71 ? 0.987 3.799 -8.145 1.00 90.38 71 LEU A N 1
ATOM 567 C CA . LEU A 1 71 ? 0.087 4.579 -8.979 1.00 90.38 71 LEU A CA 1
ATOM 568 C C . LEU A 1 71 ? -1.145 3.740 -9.292 1.00 90.38 71 LEU A C 1
ATOM 570 O O . LEU A 1 71 ? -1.031 2.564 -9.617 1.00 90.38 71 LEU A O 1
ATOM 574 N N . TYR A 1 72 ? -2.318 4.356 -9.218 1.00 87.56 72 TYR A N 1
ATOM 575 C CA . TYR A 1 72 ? -3.580 3.736 -9.597 1.00 87.56 72 TYR A CA 1
ATOM 576 C C . TYR A 1 72 ? -4.279 4.581 -10.657 1.00 87.56 72 TYR A C 1
ATOM 578 O O . TYR A 1 72 ? -4.355 5.804 -10.515 1.00 87.56 72 TYR A O 1
ATOM 586 N N . ARG A 1 73 ? -4.819 3.922 -11.685 1.00 80.88 73 ARG A N 1
ATOM 587 C CA . ARG A 1 73 ? -5.644 4.541 -12.728 1.00 80.88 73 ARG A CA 1
ATOM 588 C C . ARG A 1 73 ? -7.079 4.029 -12.676 1.00 80.88 73 ARG A C 1
ATOM 590 O O . ARG A 1 73 ? -7.310 2.824 -12.600 1.00 80.88 73 ARG A O 1
ATOM 597 N N . LYS A 1 74 ? -8.020 4.962 -12.819 1.00 77.81 74 LYS A N 1
ATOM 598 C CA . LYS A 1 74 ? -9.457 4.679 -12.924 1.00 77.81 74 LYS A CA 1
ATOM 599 C C . LYS A 1 74 ? -9.839 4.185 -14.315 1.00 77.81 74 LYS A C 1
ATOM 601 O O . LYS A 1 74 ? -9.179 4.516 -15.306 1.00 77.81 74 LYS A O 1
ATOM 606 N N . GLN A 1 75 ? -10.941 3.445 -14.400 1.00 74.50 75 GLN A N 1
ATOM 607 C CA . GLN A 1 75 ? -11.427 2.873 -15.659 1.00 74.50 75 GLN A CA 1
ATOM 608 C C . GLN A 1 75 ? -11.704 3.918 -16.758 1.00 74.50 75 GLN A C 1
ATOM 610 O O . GLN A 1 75 ? -11.362 3.681 -17.916 1.00 74.50 75 GLN A O 1
ATOM 615 N N . ASP A 1 76 ? -12.272 5.073 -16.403 1.00 73.56 76 ASP A N 1
ATOM 616 C CA . ASP A 1 76 ? -12.762 6.068 -17.374 1.00 73.56 76 ASP A CA 1
ATOM 617 C C . ASP A 1 76 ? -11.664 6.951 -17.999 1.00 73.56 76 ASP A C 1
ATOM 619 O O . ASP A 1 76 ? -11.925 7.730 -18.920 1.00 73.56 76 ASP A O 1
ATOM 623 N N . GLU A 1 77 ? -10.421 6.844 -17.528 1.00 73.12 77 GLU A N 1
ATOM 624 C CA . GLU A 1 77 ? -9.292 7.583 -18.093 1.00 73.12 77 GLU A CA 1
ATOM 625 C C . GLU A 1 77 ? -8.862 6.898 -19.393 1.00 73.12 77 GLU A C 1
ATOM 627 O O . GLU A 1 77 ? -8.410 5.756 -19.360 1.00 73.12 77 GLU A O 1
ATOM 632 N N . LYS A 1 78 ? -9.030 7.557 -20.549 1.00 64.69 78 LYS A N 1
ATOM 633 C CA . LYS A 1 78 ? -8.913 6.923 -21.879 1.00 64.69 78 LYS A CA 1
ATOM 634 C C . LYS A 1 78 ? -7.472 6.685 -22.352 1.00 64.69 78 LYS A C 1
ATOM 636 O O . LYS A 1 78 ? -7.236 5.708 -23.053 1.00 64.69 78 LYS A O 1
ATOM 641 N N . ASP A 1 79 ? -6.491 7.443 -21.864 1.00 64.25 79 ASP A N 1
ATOM 642 C CA . ASP A 1 79 ? -5.125 7.400 -22.408 1.00 64.25 79 ASP A CA 1
ATOM 643 C C . ASP A 1 79 ? -4.088 6.901 -21.388 1.00 64.25 79 ASP A C 1
ATOM 645 O O . ASP A 1 79 ? -3.934 7.467 -20.308 1.00 64.25 79 ASP A O 1
ATOM 649 N N . TYR A 1 80 ? -3.308 5.869 -21.742 1.00 61.97 80 TYR A N 1
ATOM 650 C CA . TYR A 1 80 ? -2.140 5.438 -20.944 1.00 61.97 80 TYR A CA 1
ATOM 651 C C . TYR A 1 80 ? -1.070 6.526 -20.848 1.00 61.97 80 TYR A C 1
ATOM 653 O O . TYR A 1 80 ? -0.446 6.681 -19.802 1.00 61.97 80 TYR A O 1
ATOM 661 N N . ILE A 1 81 ? -0.919 7.330 -21.902 1.00 58.72 81 ILE A N 1
ATOM 662 C CA . ILE A 1 81 ? 0.007 8.467 -21.935 1.00 58.72 81 ILE A CA 1
ATOM 663 C C . ILE A 1 81 ? -0.353 9.490 -20.842 1.00 58.72 81 ILE A C 1
ATOM 665 O O . ILE A 1 81 ? 0.529 10.100 -20.240 1.00 58.72 81 ILE A O 1
ATOM 669 N N . GLN A 1 82 ? -1.638 9.614 -20.489 1.00 53.16 82 GLN A N 1
ATOM 670 C CA . GLN A 1 82 ? -2.073 10.518 -19.428 1.00 53.16 82 GLN A CA 1
ATOM 671 C C . GLN A 1 82 ? -1.710 10.030 -18.015 1.00 53.16 82 GLN A C 1
ATOM 673 O O . GLN A 1 82 ? -1.650 10.870 -17.124 1.00 53.16 82 GLN A O 1
ATOM 678 N N . MET A 1 83 ? -1.365 8.750 -17.788 1.00 51.34 83 MET A N 1
ATOM 679 C CA . MET A 1 83 ? -0.902 8.288 -16.461 1.00 51.34 83 MET A CA 1
ATOM 680 C C . MET A 1 83 ? 0.392 8.972 -16.013 1.00 51.34 83 MET A C 1
ATOM 682 O O . MET A 1 83 ? 0.578 9.225 -14.824 1.00 51.34 83 MET A O 1
ATOM 686 N N . GLN A 1 84 ? 1.291 9.267 -16.954 1.00 53.31 84 GLN A N 1
ATOM 687 C CA . GLN A 1 84 ? 2.547 9.951 -16.641 1.00 53.31 84 GLN A CA 1
ATOM 688 C C . GLN A 1 84 ? 2.351 11.471 -16.510 1.00 53.31 84 GLN A C 1
ATOM 690 O O . GLN A 1 84 ? 3.101 12.130 -15.792 1.00 53.31 84 GLN A O 1
ATOM 695 N N . ILE A 1 85 ? 1.321 12.022 -17.167 1.00 52.34 85 ILE A N 1
ATOM 696 C CA . ILE A 1 85 ? 1.140 13.468 -17.361 1.00 52.34 85 ILE A CA 1
ATOM 697 C C . ILE A 1 85 ? 0.110 14.069 -16.385 1.00 52.34 85 ILE A C 1
ATOM 699 O O . ILE A 1 85 ? 0.368 15.114 -15.790 1.00 52.34 85 ILE A O 1
ATOM 703 N N . TYR A 1 86 ? -1.038 13.421 -16.162 1.00 47.38 86 TYR A N 1
ATOM 704 C CA . TYR A 1 86 ? -2.130 13.929 -15.323 1.00 47.38 86 TYR A CA 1
ATOM 705 C C . TYR A 1 86 ? -2.149 13.235 -13.963 1.00 47.38 86 TYR A C 1
ATOM 707 O O . TYR A 1 86 ? -2.829 12.244 -13.719 1.00 47.38 86 TYR A O 1
ATOM 715 N N . GLN A 1 87 ? -1.386 13.802 -13.037 1.00 48.31 87 GLN A N 1
ATOM 716 C CA . GLN A 1 87 ? -1.209 13.300 -11.682 1.00 48.31 87 GLN A CA 1
ATOM 717 C C . GLN A 1 87 ? -2.443 13.532 -10.785 1.00 48.31 87 GLN A C 1
ATOM 719 O O . GLN A 1 87 ? -2.364 14.258 -9.795 1.00 48.31 87 GLN A O 1
ATOM 724 N N . ARG A 1 88 ? -3.581 12.870 -11.036 1.00 51.16 88 ARG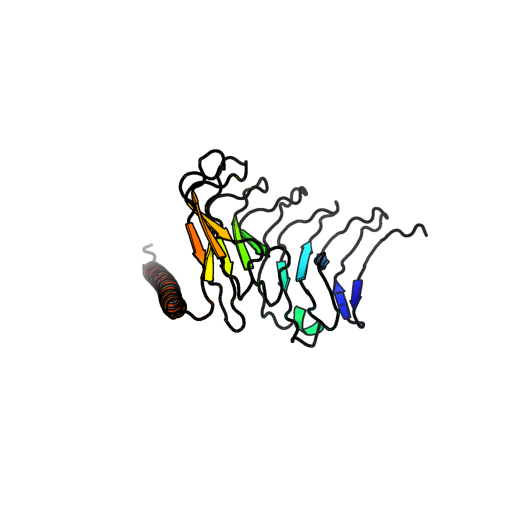 A N 1
ATOM 725 C CA . ARG A 1 88 ? -4.631 12.683 -10.002 1.00 51.16 88 ARG A CA 1
ATOM 726 C C . ARG A 1 88 ? -4.245 11.545 -9.047 1.00 51.16 88 ARG A C 1
ATOM 728 O O . ARG A 1 88 ? -5.021 10.640 -8.760 1.00 51.16 88 ARG A O 1
ATOM 735 N N . LYS A 1 89 ? -2.986 11.595 -8.607 1.00 59.22 89 LYS A N 1
ATOM 736 C CA . LYS A 1 89 ? -2.257 10.528 -7.930 1.00 59.22 89 LYS A CA 1
ATOM 737 C C . LYS A 1 89 ? -2.870 10.240 -6.565 1.00 59.22 89 LYS A C 1
ATOM 739 O O . LYS A 1 89 ? -2.832 11.066 -5.654 1.00 59.22 89 LYS A O 1
ATOM 744 N N . VAL A 1 90 ? -3.329 9.009 -6.388 1.00 62.41 90 VAL A N 1
ATOM 745 C CA . VAL A 1 90 ? -3.214 8.366 -5.084 1.00 62.41 90 VAL A CA 1
ATOM 746 C C . VAL A 1 90 ? -1.723 8.103 -4.890 1.00 62.41 90 VAL A C 1
ATOM 748 O O . VAL A 1 90 ? -1.194 7.154 -5.449 1.00 62.41 90 VAL A O 1
ATOM 751 N N . TYR A 1 91 ? -1.021 8.982 -4.170 1.00 70.75 91 TYR A N 1
ATOM 752 C CA . TYR A 1 91 ? 0.384 8.767 -3.817 1.00 70.75 91 TYR A CA 1
ATOM 753 C C . TYR A 1 91 ? 0.453 7.704 -2.725 1.00 70.75 91 TYR A C 1
ATOM 755 O O . TYR A 1 91 ? 0.514 8.027 -1.539 1.00 70.75 91 TYR A O 1
ATOM 763 N N . SER A 1 92 ? 0.385 6.437 -3.122 1.00 84.50 92 SER A N 1
ATOM 764 C CA . SER A 1 92 ? 0.701 5.330 -2.225 1.00 84.50 92 SER A CA 1
ATOM 765 C C . SER A 1 92 ? 2.177 4.941 -2.373 1.00 84.50 92 SER A C 1
ATOM 767 O O . SER A 1 92 ? 2.862 5.414 -3.281 1.00 84.50 92 SER A O 1
ATOM 769 N N . GLY A 1 93 ? 2.698 4.134 -1.454 1.00 93.50 93 GLY A N 1
ATOM 770 C CA . GLY A 1 93 ? 4.100 3.716 -1.424 1.00 93.50 93 GLY A CA 1
ATOM 771 C C . GLY A 1 93 ? 4.894 4.277 -0.245 1.00 93.50 93 GLY A C 1
ATOM 772 O O . GLY A 1 93 ? 4.341 4.824 0.713 1.00 93.50 93 GLY A O 1
ATOM 773 N N . GLY A 1 94 ? 6.208 4.108 -0.301 1.00 96.38 94 GLY A N 1
ATOM 774 C CA . GLY A 1 94 ? 7.132 4.384 0.795 1.00 96.38 94 GLY A CA 1
ATOM 775 C C . GLY A 1 94 ? 8.571 4.172 0.347 1.00 96.38 94 GLY A C 1
ATOM 776 O O . GLY A 1 94 ? 8.851 4.250 -0.845 1.00 96.38 94 GLY A O 1
ATOM 777 N N . SER A 1 95 ? 9.489 3.945 1.280 1.00 97.44 95 SER A N 1
ATOM 778 C CA . SER A 1 95 ? 10.894 3.704 0.941 1.00 97.44 95 SER A CA 1
ATOM 779 C C . SER A 1 95 ? 11.340 2.310 1.351 1.00 97.44 95 SER A C 1
ATOM 781 O O . SER A 1 95 ? 10.921 1.816 2.397 1.00 97.44 95 SER A O 1
ATOM 783 N N . TYR A 1 96 ? 12.188 1.692 0.538 1.00 97.75 96 TYR A N 1
ATOM 784 C CA . TYR A 1 96 ? 12.945 0.501 0.903 1.00 97.75 96 TYR A CA 1
ATOM 785 C C . TYR A 1 96 ? 14.336 0.882 1.419 1.00 97.75 96 TYR A C 1
ATOM 787 O O . TYR A 1 96 ? 14.849 1.957 1.095 1.00 97.75 96 TYR A O 1
ATOM 795 N N . ASP A 1 97 ? 14.932 0.007 2.226 1.00 97.44 97 ASP A N 1
ATOM 796 C CA . ASP A 1 97 ? 16.321 0.127 2.654 1.00 97.44 97 ASP A CA 1
ATOM 797 C C . ASP A 1 97 ? 17.292 0.083 1.464 1.00 97.44 97 ASP A C 1
ATOM 799 O O . ASP A 1 97 ? 17.036 -0.533 0.431 1.00 97.44 97 ASP A O 1
ATOM 803 N N . ASN A 1 98 ? 18.425 0.773 1.599 1.00 96.44 98 ASN A N 1
ATOM 804 C CA . ASN A 1 98 ? 19.470 0.775 0.571 1.00 96.44 98 ASN A CA 1
ATOM 805 C C . ASN A 1 98 ? 20.457 -0.388 0.741 1.00 96.44 98 ASN A C 1
ATOM 807 O O . ASN A 1 98 ? 21.239 -0.660 -0.166 1.00 96.44 98 ASN A O 1
ATOM 811 N N . ASP A 1 99 ? 20.372 -1.107 1.863 1.00 95.12 99 ASP A N 1
ATOM 812 C CA . ASP A 1 99 ? 21.238 -2.242 2.198 1.00 95.12 99 ASP A CA 1
ATOM 813 C C . ASP A 1 99 ? 20.922 -3.489 1.357 1.00 95.12 99 ASP A C 1
ATOM 815 O O . ASP A 1 99 ? 21.603 -4.507 1.451 1.00 95.12 99 ASP A O 1
ATOM 819 N N . GLY A 1 100 ? 19.891 -3.414 0.509 1.00 86.00 100 GLY A N 1
ATOM 820 C CA . GLY A 1 100 ? 19.534 -4.474 -0.420 1.00 86.00 100 GLY A CA 1
ATOM 821 C C . GLY A 1 100 ? 18.764 -5.622 0.222 1.00 86.00 100 GLY A C 1
ATOM 822 O O . GLY A 1 100 ? 18.746 -6.700 -0.358 1.00 86.00 100 GLY A O 1
ATOM 823 N N . ASN A 1 101 ? 18.102 -5.419 1.367 1.00 94.44 101 ASN A N 1
ATOM 824 C CA . ASN A 1 101 ? 17.226 -6.438 1.960 1.00 94.44 101 ASN A CA 1
ATOM 825 C C . ASN A 1 101 ? 15.756 -6.277 1.545 1.00 94.44 101 ASN A C 1
ATOM 827 O O . ASN A 1 101 ? 14.927 -7.093 1.943 1.00 94.44 101 ASN A O 1
ATOM 831 N N . GLN A 1 102 ? 15.422 -5.234 0.774 1.00 96.00 102 GLN A N 1
ATOM 832 C CA . GLN A 1 102 ? 14.045 -4.877 0.412 1.00 96.00 102 GLN A CA 1
ATOM 833 C C . GLN A 1 102 ? 13.153 -4.684 1.643 1.00 96.00 102 GLN A C 1
ATOM 835 O O . GLN A 1 102 ? 11.953 -4.980 1.622 1.00 96.00 102 GLN A O 1
ATOM 840 N N . LYS A 1 103 ? 13.716 -4.160 2.734 1.00 97.62 103 LYS A N 1
ATOM 841 C CA . LYS A 1 103 ? 12.933 -3.851 3.931 1.00 97.62 103 LYS A CA 1
ATOM 842 C C . LYS A 1 103 ? 12.237 -2.519 3.736 1.00 97.62 103 LYS A C 1
ATOM 844 O O . LYS A 1 103 ? 12.878 -1.517 3.437 1.00 97.62 103 LYS A O 1
ATOM 849 N N . LYS A 1 104 ? 10.921 -2.492 3.927 1.00 98.00 104 LYS A N 1
ATOM 850 C CA . LYS A 1 104 ? 10.154 -1.245 3.977 1.00 98.00 104 LYS A CA 1
ATOM 851 C C . LYS A 1 104 ? 10.598 -0.430 5.191 1.00 98.00 104 LYS A C 1
ATOM 853 O O . LYS A 1 104 ? 10.669 -0.966 6.287 1.00 98.00 104 LYS A O 1
ATOM 858 N N . ILE A 1 105 ? 10.865 0.858 5.016 1.00 97.94 105 ILE A N 1
ATOM 859 C CA . ILE A 1 105 ? 11.289 1.762 6.089 1.00 97.94 105 ILE A CA 1
ATOM 860 C C . ILE A 1 105 ? 10.499 3.070 6.062 1.00 97.94 105 ILE A C 1
ATOM 862 O O . ILE A 1 105 ? 10.073 3.545 5.005 1.00 97.94 105 ILE A O 1
ATOM 866 N N . GLY A 1 106 ? 10.329 3.677 7.236 1.00 97.38 106 GLY A N 1
ATOM 867 C CA . GLY A 1 106 ? 9.693 4.981 7.381 1.00 97.38 106 GLY A CA 1
ATOM 868 C C . GLY A 1 106 ? 8.200 4.951 7.060 1.00 97.38 106 GLY A C 1
ATOM 869 O O . GLY A 1 106 ? 7.523 3.947 7.275 1.00 97.38 106 GLY A O 1
ATOM 870 N N . LYS A 1 107 ? 7.669 6.078 6.582 1.0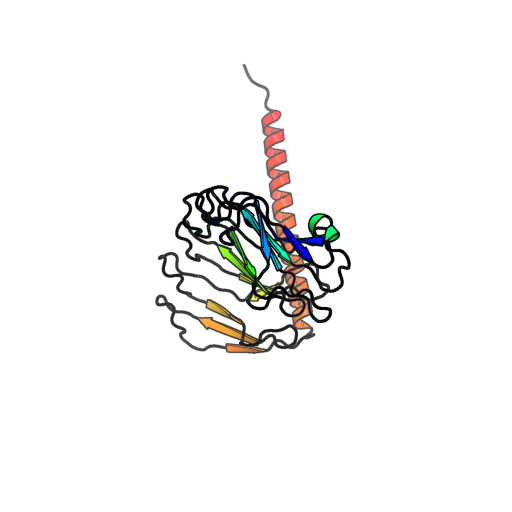0 97.50 107 LYS A N 1
ATOM 871 C CA . LYS A 1 107 ? 6.240 6.229 6.285 1.00 97.50 107 LYS A CA 1
ATOM 872 C C . LYS A 1 107 ? 5.846 5.451 5.036 1.00 97.50 107 LYS A C 1
ATOM 874 O O . LYS A 1 107 ? 6.500 5.573 3.997 1.00 97.50 107 LYS A O 1
ATOM 879 N N . TRP A 1 108 ? 4.742 4.725 5.139 1.00 97.75 108 TRP A N 1
ATOM 880 C CA . TRP A 1 108 ? 4.195 3.907 4.070 1.00 97.75 108 TRP A CA 1
ATOM 881 C C . TRP A 1 108 ? 2.690 4.075 3.951 1.00 97.75 108 TRP A C 1
ATOM 883 O O . TRP A 1 108 ? 1.970 4.132 4.948 1.00 97.75 108 TRP A O 1
ATOM 893 N N . ILE A 1 109 ? 2.237 4.085 2.703 1.00 96.44 109 ILE A N 1
ATOM 894 C CA . ILE A 1 109 ? 0.833 3.956 2.344 1.00 96.44 109 ILE A CA 1
ATOM 895 C C . ILE A 1 109 ? 0.691 2.686 1.503 1.00 96.44 109 ILE A C 1
ATOM 897 O O . ILE A 1 109 ? 1.281 2.581 0.428 1.00 96.44 109 ILE A O 1
ATOM 901 N N . GLU A 1 110 ? -0.070 1.716 1.995 1.00 96.06 110 GLU A N 1
ATOM 902 C CA . GLU A 1 110 ? -0.295 0.425 1.342 1.00 96.06 110 GLU A CA 1
ATOM 903 C C . GLU A 1 110 ? -1.713 0.344 0.799 1.00 96.06 110 GLU A C 1
ATOM 905 O O . GLU A 1 110 ? -2.649 0.796 1.451 1.00 96.06 110 GLU A O 1
ATOM 910 N N . LEU A 1 111 ? -1.885 -0.263 -0.372 1.00 94.06 111 LEU A N 1
ATOM 911 C CA . LEU A 1 111 ? -3.211 -0.571 -0.893 1.00 94.06 111 LEU A CA 1
ATOM 912 C C . LEU A 1 111 ? -3.757 -1.831 -0.212 1.00 94.06 111 LEU A C 1
ATOM 914 O O . LEU A 1 111 ? -2.994 -2.735 0.132 1.00 94.06 111 LEU A O 1
ATOM 918 N N . VAL A 1 112 ? -5.074 -1.903 -0.028 1.00 93.44 112 VAL A N 1
ATOM 919 C CA . VAL A 1 112 ? -5.726 -3.169 0.330 1.00 93.44 112 VAL A CA 1
ATOM 920 C C . VAL A 1 112 ? -5.617 -4.172 -0.819 1.00 93.44 112 VAL A C 1
ATOM 922 O O . VAL A 1 112 ? -5.590 -3.795 -1.986 1.00 93.44 112 VAL A O 1
ATOM 925 N N . GLU A 1 113 ? -5.619 -5.462 -0.501 1.00 90.69 113 GLU A N 1
ATOM 926 C CA . GLU A 1 113 ? -5.735 -6.510 -1.513 1.00 90.69 113 GLU A CA 1
ATOM 927 C C . GLU A 1 113 ? -7.005 -6.329 -2.363 1.00 90.69 113 GLU A C 1
ATOM 929 O O . GLU A 1 113 ? -8.090 -6.047 -1.835 1.00 90.69 113 GLU A O 1
ATOM 934 N N . GLY A 1 114 ? -6.876 -6.491 -3.682 1.00 89.31 114 GLY A N 1
ATOM 935 C CA . GLY A 1 114 ? -7.974 -6.284 -4.629 1.00 89.31 114 GLY A CA 1
ATOM 936 C C . GLY A 1 114 ? -8.394 -4.818 -4.770 1.00 89.31 114 GLY A C 1
ATOM 937 O O . GLY A 1 114 ? -9.566 -4.544 -5.029 1.00 89.31 114 GLY A O 1
ATOM 938 N N . PHE A 1 115 ? -7.471 -3.876 -4.547 1.00 90.38 115 PHE A N 1
ATOM 939 C CA . PHE A 1 115 ? -7.716 -2.446 -4.729 1.00 90.38 115 PHE A CA 1
ATOM 940 C C . PHE A 1 115 ? -8.247 -2.148 -6.138 1.00 90.38 115 PHE A C 1
ATOM 942 O O . PHE A 1 115 ? -7.614 -2.467 -7.144 1.00 90.38 115 PHE A O 1
ATOM 949 N N . ASN A 1 116 ? -9.411 -1.509 -6.211 1.00 88.25 116 ASN A N 1
ATOM 950 C CA . ASN A 1 116 ? -10.071 -1.130 -7.458 1.00 88.25 116 ASN A CA 1
ATOM 951 C C . ASN A 1 116 ? -10.990 0.085 -7.230 1.00 88.25 116 ASN A C 1
ATOM 953 O O . ASN A 1 116 ? -10.984 0.681 -6.150 1.00 88.25 116 ASN A O 1
ATOM 957 N N . ASP A 1 117 ? -11.794 0.450 -8.230 1.00 84.06 117 ASP A N 1
ATOM 958 C CA . ASP A 1 117 ? -12.667 1.628 -8.174 1.00 84.06 117 ASP A CA 1
ATOM 959 C C . ASP A 1 117 ? -13.751 1.533 -7.080 1.00 84.06 117 ASP A C 1
ATOM 961 O O . ASP A 1 117 ? -14.187 2.559 -6.554 1.00 84.06 117 ASP A O 1
ATOM 965 N N . GLU A 1 118 ? -14.135 0.320 -6.676 1.00 85.00 118 GLU A N 1
ATOM 966 C CA . GLU A 1 118 ? -15.127 0.052 -5.625 1.00 85.00 118 GLU A CA 1
ATOM 967 C C . GLU A 1 118 ? -14.493 -0.181 -4.241 1.00 85.00 118 GLU A C 1
ATOM 969 O O . GLU A 1 118 ? -15.174 -0.086 -3.212 1.00 85.00 118 GLU A O 1
ATOM 974 N N . LYS A 1 119 ? -13.185 -0.471 -4.202 1.00 88.31 119 LYS A N 1
ATOM 975 C CA . LYS A 1 119 ? -12.419 -0.848 -3.007 1.00 88.31 119 LYS A CA 1
ATOM 976 C C . LYS A 1 119 ? -11.181 0.039 -2.825 1.00 88.31 119 LYS A C 1
ATOM 978 O O . LYS A 1 119 ? -10.048 -0.435 -2.774 1.00 88.31 119 LYS A O 1
ATOM 983 N N . GLN A 1 120 ? -11.403 1.346 -2.686 1.00 90.38 120 GLN A N 1
ATOM 984 C CA . GLN A 1 120 ? -10.337 2.342 -2.516 1.00 90.38 120 GLN A CA 1
ATOM 985 C C . GLN A 1 120 ? -9.913 2.505 -1.048 1.00 90.38 120 GLN A C 1
ATOM 987 O O . GLN A 1 120 ? -10.109 3.557 -0.430 1.00 90.38 120 GLN A O 1
ATOM 992 N N . ILE A 1 121 ? -9.352 1.439 -0.477 1.00 92.44 121 ILE A N 1
ATOM 993 C CA . ILE A 1 121 ? -8.860 1.411 0.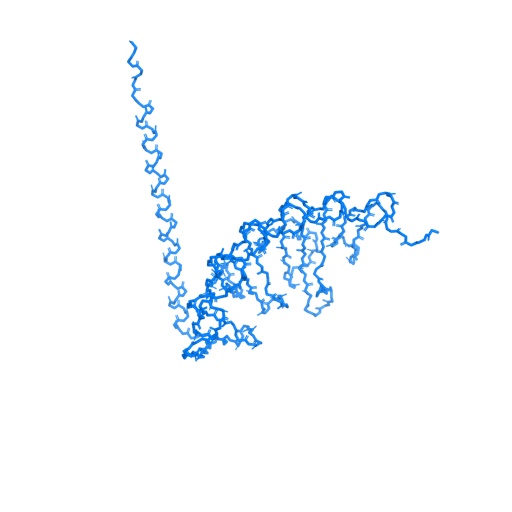906 1.00 92.44 121 ILE A CA 1
ATOM 994 C C . ILE A 1 121 ? -7.338 1.426 0.904 1.00 92.44 121 ILE A C 1
ATOM 996 O O . ILE A 1 121 ? -6.705 0.651 0.184 1.00 92.44 121 ILE A O 1
ATOM 1000 N N . ILE A 1 122 ? -6.767 2.266 1.761 1.00 95.25 122 ILE A N 1
ATOM 1001 C CA . ILE A 1 122 ? -5.332 2.296 2.020 1.00 95.25 122 ILE A CA 1
ATOM 1002 C C . ILE A 1 122 ? -5.037 2.151 3.514 1.00 95.25 122 ILE A C 1
ATOM 1004 O O . ILE A 1 122 ? -5.821 2.572 4.369 1.00 95.25 122 ILE A O 1
ATOM 1008 N N . TYR A 1 123 ? -3.876 1.589 3.820 1.00 97.00 123 TYR A N 1
ATOM 1009 C CA . TYR A 1 123 ? -3.295 1.538 5.154 1.00 97.00 123 TYR A CA 1
ATOM 1010 C C . TYR A 1 123 ? -2.155 2.544 5.227 1.00 97.00 123 TYR A C 1
ATOM 1012 O O . TYR A 1 123 ? -1.228 2.470 4.428 1.00 97.00 123 TYR A O 1
ATOM 1020 N N . ASN A 1 124 ? -2.208 3.472 6.173 1.00 97.12 124 ASN A N 1
ATOM 1021 C CA . ASN A 1 124 ? -1.176 4.486 6.360 1.00 97.12 124 ASN A CA 1
ATOM 1022 C C . ASN A 1 124 ? -0.496 4.287 7.712 1.00 97.12 124 ASN A C 1
ATOM 1024 O O . ASN A 1 124 ? -1.171 4.266 8.740 1.00 97.12 124 ASN A O 1
ATOM 1028 N N . GLY A 1 125 ? 0.826 4.176 7.722 1.00 97.19 125 GLY A N 1
ATOM 1029 C CA . GLY A 1 125 ? 1.579 4.016 8.957 1.00 97.19 125 GLY A CA 1
ATOM 1030 C C . GLY A 1 125 ? 3.080 4.052 8.733 1.00 97.19 125 GLY A C 1
ATOM 1031 O O . GLY A 1 125 ? 3.568 4.624 7.754 1.00 97.19 125 GLY A O 1
ATOM 1032 N N . GLN A 1 126 ? 3.819 3.465 9.668 1.00 97.25 126 GLN A N 1
ATOM 1033 C CA . GLN A 1 126 ? 5.273 3.490 9.658 1.00 97.25 126 GLN A CA 1
ATOM 1034 C C . GLN A 1 126 ? 5.870 2.099 9.853 1.00 97.25 126 GLN A C 1
ATOM 1036 O O . GLN A 1 126 ? 5.391 1.293 10.654 1.00 97.25 126 GLN A O 1
ATOM 1041 N N . TYR A 1 127 ? 6.947 1.855 9.114 1.00 97.75 127 TYR A N 1
ATOM 1042 C CA . TYR A 1 127 ? 7.864 0.749 9.318 1.00 97.75 127 TYR A CA 1
ATOM 1043 C C . TYR A 1 127 ? 9.138 1.234 10.016 1.00 97.75 127 TYR A C 1
ATOM 1045 O O . TYR A 1 127 ? 9.637 2.330 9.738 1.00 97.75 127 TYR A O 1
ATOM 1053 N N . ASN A 1 128 ? 9.690 0.410 10.904 1.00 96.88 128 ASN A N 1
ATOM 1054 C CA . ASN A 1 128 ? 11.026 0.625 11.455 1.00 96.88 128 ASN A CA 1
ATOM 1055 C C . ASN A 1 128 ? 12.125 0.166 10.471 1.00 96.88 128 ASN A C 1
ATOM 1057 O O . ASN A 1 128 ? 11.840 -0.341 9.388 1.00 96.88 128 ASN A O 1
ATOM 1061 N N . ILE A 1 129 ? 13.394 0.313 10.862 1.00 96.50 129 ILE A N 1
ATOM 1062 C CA . ILE A 1 129 ? 14.560 -0.081 10.048 1.00 96.50 129 ILE A CA 1
ATOM 1063 C C . ILE A 1 129 ? 14.625 -1.590 9.743 1.00 96.50 129 ILE A C 1
ATOM 1065 O O . ILE A 1 129 ? 15.281 -2.015 8.799 1.00 96.50 129 ILE A O 1
ATOM 1069 N N . ASN A 1 130 ? 13.912 -2.411 10.517 1.00 96.25 130 ASN A N 1
ATOM 1070 C CA . ASN A 1 130 ? 13.864 -3.858 10.340 1.00 96.25 130 ASN A CA 1
ATOM 1071 C C . ASN A 1 130 ? 12.724 -4.318 9.420 1.00 96.25 130 ASN A C 1
ATOM 1073 O O . ASN A 1 130 ? 12.572 -5.521 9.227 1.00 96.25 130 ASN A O 1
ATOM 1077 N N . GLY A 1 131 ? 11.933 -3.406 8.843 1.00 96.81 131 GLY A N 1
ATOM 1078 C CA . GLY A 1 131 ? 10.786 -3.788 8.015 1.00 96.81 131 GLY A CA 1
ATOM 1079 C C . GLY A 1 131 ? 9.549 -4.191 8.813 1.00 96.81 131 GLY A C 1
ATOM 1080 O O . GLY A 1 131 ? 8.655 -4.838 8.273 1.00 96.81 131 GLY A O 1
ATOM 1081 N N . VAL A 1 132 ? 9.473 -3.810 10.088 1.00 97.44 132 VAL A N 1
ATOM 1082 C CA . VAL A 1 132 ? 8.366 -4.144 10.995 1.00 97.44 132 VAL A CA 1
ATOM 1083 C C . VAL A 1 132 ? 7.444 -2.936 11.136 1.00 97.44 132 VAL A C 1
ATOM 1085 O O . VAL A 1 132 ? 7.917 -1.823 11.378 1.00 97.44 132 VAL A O 1
ATOM 1088 N N . LYS A 1 133 ? 6.130 -3.154 11.002 1.00 97.81 133 LYS A N 1
ATOM 1089 C CA . LYS A 1 133 ? 5.101 -2.149 11.306 1.00 97.81 133 LYS A CA 1
ATOM 1090 C C . LYS A 1 133 ? 5.173 -1.746 12.776 1.00 97.81 133 LYS A C 1
ATOM 1092 O O . LYS A 1 133 ? 5.122 -2.606 13.646 1.00 97.81 133 LYS A O 1
ATOM 1097 N N . ILE A 1 134 ? 5.258 -0.448 13.034 1.00 97.25 134 ILE A N 1
ATOM 1098 C CA . ILE A 1 134 ? 5.319 0.122 14.382 1.00 97.25 134 ILE A CA 1
ATOM 1099 C C . ILE A 1 134 ? 4.257 1.203 14.563 1.00 97.25 134 ILE A C 1
ATOM 1101 O O . ILE A 1 134 ? 3.711 1.719 13.582 1.00 97.25 134 ILE A O 1
ATOM 1105 N N . GLU A 1 135 ? 4.002 1.556 15.822 1.00 96.62 135 GLU A N 1
ATOM 1106 C CA . GLU A 1 135 ? 3.121 2.656 16.215 1.00 96.62 135 GLU A CA 1
ATOM 1107 C C . GLU A 1 135 ? 1.719 2.576 15.580 1.00 96.62 135 GLU A C 1
ATOM 1109 O O . GLU A 1 135 ? 1.161 1.494 15.389 1.00 96.62 135 GLU A O 1
ATOM 1114 N N . ARG A 1 136 ? 1.107 3.734 15.304 1.00 97.69 136 ARG A N 1
ATOM 1115 C CA . ARG A 1 136 ? -0.245 3.857 14.771 1.00 97.69 136 ARG A CA 1
ATOM 1116 C C . ARG A 1 136 ? -0.276 3.542 13.277 1.00 97.69 136 ARG A C 1
ATOM 1118 O O . ARG A 1 136 ? 0.454 4.135 12.486 1.00 97.69 136 ARG A O 1
ATOM 1125 N N . TRP A 1 137 ? -1.213 2.681 12.904 1.00 98.19 137 TRP A N 1
ATOM 1126 C CA . TRP A 1 137 ? -1.612 2.419 11.531 1.00 98.19 137 TRP A CA 1
ATOM 1127 C C . TRP A 1 137 ? -3.082 2.764 11.349 1.00 98.19 137 TRP A C 1
ATOM 1129 O O . TRP A 1 137 ? -3.947 2.215 12.032 1.00 98.19 137 TRP A O 1
ATOM 1139 N N . ASP A 1 138 ? -3.362 3.665 10.418 1.00 97.56 138 ASP A N 1
ATOM 1140 C CA . ASP A 1 138 ? -4.707 4.117 10.094 1.00 97.56 138 ASP A CA 1
ATOM 1141 C C . ASP A 1 138 ? -5.230 3.397 8.851 1.00 97.56 138 ASP A C 1
ATOM 1143 O O . ASP A 1 138 ? -4.505 3.204 7.875 1.00 97.56 138 ASP A O 1
ATOM 1147 N N . ILE A 1 139 ? -6.512 3.033 8.874 1.00 96.00 139 ILE A N 1
ATOM 1148 C CA . ILE A 1 139 ? -7.216 2.514 7.700 1.00 96.00 139 ILE A CA 1
ATOM 1149 C C . ILE A 1 139 ? -8.048 3.651 7.131 1.00 96.00 139 ILE A C 1
ATOM 1151 O O . ILE A 1 139 ? -8.942 4.183 7.801 1.00 96.00 139 ILE A O 1
ATOM 1155 N N . LEU A 1 140 ? -7.733 4.028 5.902 1.00 93.12 140 LEU A N 1
ATOM 1156 C CA . LEU A 1 140 ? -8.315 5.163 5.218 1.00 93.12 140 LEU A CA 1
ATOM 1157 C C . LEU A 1 140 ? -9.125 4.678 4.016 1.00 93.12 140 LEU A C 1
ATOM 1159 O O . LEU A 1 140 ? -8.681 3.818 3.261 1.00 93.12 140 LEU A O 1
ATOM 1163 N N . PHE A 1 141 ? -10.301 5.259 3.820 1.00 90.06 141 PHE A N 1
ATOM 1164 C CA . PHE A 1 141 ? -11.191 4.946 2.708 1.00 90.06 141 PHE A CA 1
ATOM 1165 C C . PHE A 1 141 ? -11.466 6.193 1.876 1.00 90.06 141 PHE A C 1
ATOM 1167 O O . PHE A 1 141 ? -11.819 7.242 2.426 1.00 90.06 141 PHE A O 1
ATOM 1174 N N . CYS A 1 142 ? -11.301 6.070 0.561 1.00 86.31 142 CYS A N 1
ATOM 1175 C CA . CYS A 1 142 ? -11.682 7.090 -0.407 1.00 86.31 142 CYS A CA 1
ATOM 1176 C C . CYS A 1 142 ? -13.044 6.730 -1.006 1.00 86.31 142 CYS A C 1
ATOM 1178 O O . CYS A 1 142 ? -13.225 5.652 -1.566 1.00 86.31 142 CYS A O 1
ATOM 1180 N N . GLN A 1 143 ? -14.014 7.633 -0.889 1.00 77.19 143 GLN A N 1
ATOM 1181 C CA . GLN A 1 143 ? -15.321 7.450 -1.511 1.00 77.19 143 GLN A CA 1
ATOM 1182 C C . GLN A 1 143 ? -15.288 7.948 -2.962 1.00 77.19 143 GLN A C 1
ATOM 1184 O O . GLN A 1 143 ? -14.718 9.003 -3.253 1.00 77.19 143 GLN A O 1
ATOM 1189 N N . TYR A 1 144 ? -15.955 7.223 -3.864 1.00 70.06 144 TYR A N 1
ATOM 1190 C CA . TYR A 1 144 ? -16.124 7.626 -5.262 1.00 70.06 144 TYR A CA 1
ATOM 1191 C C . TYR A 1 144 ? -16.649 9.077 -5.351 1.00 70.06 144 TYR A C 1
ATOM 1193 O O . TYR A 1 144 ? -17.558 9.463 -4.617 1.00 70.06 144 TYR A O 1
ATOM 1201 N N . ASN A 1 145 ? -16.056 9.890 -6.235 1.00 68.94 145 ASN A N 1
ATOM 1202 C CA . ASN A 1 145 ? -16.289 11.338 -6.411 1.00 68.94 145 ASN A CA 1
ATOM 1203 C C . ASN A 1 145 ? -15.805 12.281 -5.296 1.00 68.94 145 ASN A C 1
ATOM 1205 O O . ASN A 1 145 ? -16.069 13.484 -5.370 1.00 68.94 145 ASN A O 1
ATOM 1209 N N . TRP A 1 146 ? -15.072 11.795 -4.293 1.00 66.19 146 TRP A N 1
ATOM 1210 C CA . TRP A 1 146 ? -14.558 12.647 -3.223 1.00 66.19 146 TRP A CA 1
ATOM 1211 C C . TRP A 1 146 ? -13.045 12.874 -3.327 1.00 66.19 146 TRP A C 1
ATOM 1213 O O . TRP A 1 146 ? -12.293 12.001 -3.745 1.00 66.19 146 TRP A O 1
ATOM 1223 N N . GLN A 1 147 ? -12.591 14.077 -2.963 1.00 69.19 147 GLN A N 1
ATOM 1224 C CA . GLN A 1 147 ? -11.179 14.490 -3.044 1.00 69.19 147 GLN A CA 1
ATOM 1225 C C . GLN A 1 147 ? -10.389 14.185 -1.757 1.00 69.19 147 GLN A C 1
ATOM 1227 O O . GLN A 1 147 ? -9.416 14.870 -1.452 1.00 69.19 147 GLN A O 1
ATOM 1232 N N . GLY A 1 148 ? -10.798 13.191 -0.966 1.00 82.19 148 GLY A N 1
ATOM 1233 C CA . GLY A 1 148 ? -10.165 12.937 0.325 1.00 82.19 148 GLY A CA 1
ATOM 1234 C C . GLY A 1 148 ? -10.385 11.539 0.879 1.00 82.19 148 GLY A C 1
ATOM 1235 O O . GLY A 1 148 ? -11.216 10.771 0.402 1.00 82.19 148 GLY A O 1
ATOM 1236 N N . TYR A 1 149 ? -9.625 11.249 1.930 1.00 87.06 149 TYR A N 1
ATOM 1237 C CA . TYR A 1 149 ? -9.689 10.007 2.682 1.00 87.06 149 TYR A CA 1
ATOM 1238 C C . TYR A 1 149 ? -10.384 10.232 4.024 1.00 87.06 149 TYR A C 1
ATOM 1240 O O . TYR A 1 149 ? -10.098 11.210 4.718 1.00 87.06 149 TYR A O 1
ATOM 1248 N N . ILE A 1 150 ? -11.264 9.310 4.413 1.00 88.00 150 ILE A N 1
ATOM 1249 C CA . ILE A 1 150 ? -11.795 9.228 5.779 1.00 88.00 150 ILE A CA 1
ATOM 1250 C C . ILE A 1 150 ? -11.113 8.081 6.500 1.00 88.00 150 ILE A C 1
ATOM 1252 O O . ILE A 1 150 ? -11.039 6.970 5.980 1.00 88.00 150 ILE A O 1
ATOM 1256 N N . GLN A 1 151 ? -10.677 8.339 7.729 1.00 92.38 151 GLN A N 1
ATOM 1257 C CA . GLN A 1 151 ? -10.271 7.275 8.627 1.00 92.38 151 GLN A CA 1
ATOM 1258 C C . GLN A 1 151 ? -11.490 6.450 9.036 1.00 92.38 151 GLN A C 1
ATOM 1260 O O . GLN A 1 151 ? -12.410 6.949 9.685 1.00 92.38 151 GLN A O 1
ATOM 1265 N N . ILE A 1 152 ? -11.482 5.182 8.646 1.00 92.94 152 ILE A N 1
ATOM 1266 C CA . ILE A 1 152 ? -12.532 4.212 8.968 1.00 92.94 152 ILE A CA 1
ATOM 1267 C C . ILE A 1 152 ? -12.060 3.152 9.957 1.00 92.94 152 ILE A C 1
ATOM 1269 O O . ILE A 1 152 ? -12.884 2.417 10.486 1.00 92.94 152 ILE A O 1
ATOM 1273 N N . GLY A 1 153 ? -10.757 3.088 10.234 1.00 95.62 153 GLY A N 1
ATOM 1274 C CA . GLY A 1 153 ? -10.238 2.193 11.249 1.00 95.62 153 GLY A CA 1
ATOM 1275 C C . GLY A 1 153 ? -8.757 2.367 11.539 1.00 95.62 153 GLY A C 1
ATOM 1276 O O . GLY A 1 153 ? -8.182 3.442 11.321 1.00 95.62 153 GLY A O 1
ATOM 1277 N N . GLY A 1 154 ? -8.155 1.297 12.050 1.00 97.69 154 GLY A N 1
ATOM 1278 C CA . GLY A 1 154 ? -6.754 1.263 12.448 1.00 97.69 154 GLY A CA 1
ATOM 1279 C C . GLY A 1 154 ? -6.545 0.968 13.926 1.00 97.69 154 GLY A C 1
ATOM 1280 O O . GLY A 1 154 ? -7.493 0.757 14.684 1.00 97.69 154 GLY A O 1
ATOM 1281 N N . GLY A 1 155 ? -5.284 0.975 14.329 1.00 98.00 155 GLY A N 1
ATOM 1282 C CA . GLY A 1 155 ? -4.836 0.653 15.677 1.00 98.00 155 GLY A CA 1
ATOM 1283 C C . GLY A 1 155 ? -3.324 0.770 15.787 1.00 98.00 155 GLY A C 1
ATOM 1284 O O . GLY A 1 155 ? -2.684 1.307 14.883 1.00 98.00 155 GLY A O 1
ATOM 1285 N N . SER A 1 156 ? -2.760 0.317 16.900 1.00 98.12 156 SER A N 1
ATOM 1286 C CA . SER A 1 156 ? -1.317 0.396 17.127 1.00 98.12 156 SER A CA 1
ATOM 1287 C C . SER A 1 156 ? -0.657 -0.974 17.080 1.00 98.12 156 SER A C 1
ATOM 1289 O O . SER A 1 156 ? -1.233 -1.960 17.542 1.00 98.12 156 SER A O 1
ATOM 1291 N N . TYR A 1 157 ? 0.548 -1.021 16.529 1.00 97.75 157 TYR A N 1
ATOM 1292 C CA . TYR A 1 157 ? 1.454 -2.155 16.635 1.00 97.75 157 TYR A CA 1
ATOM 1293 C C . TYR A 1 157 ? 2.425 -1.957 17.797 1.00 97.75 157 TYR A C 1
ATOM 1295 O O . TYR A 1 157 ? 2.709 -0.824 18.200 1.00 97.75 157 TYR A O 1
ATOM 1303 N N . ASP A 1 158 ? 2.918 -3.063 18.344 1.00 96.00 158 ASP A N 1
ATOM 1304 C CA . ASP A 1 158 ? 4.000 -3.043 19.311 1.00 96.00 158 ASP A CA 1
ATOM 1305 C C . ASP A 1 158 ? 5.317 -2.584 18.673 1.00 96.00 158 ASP A C 1
ATOM 1307 O O . ASP A 1 158 ? 5.5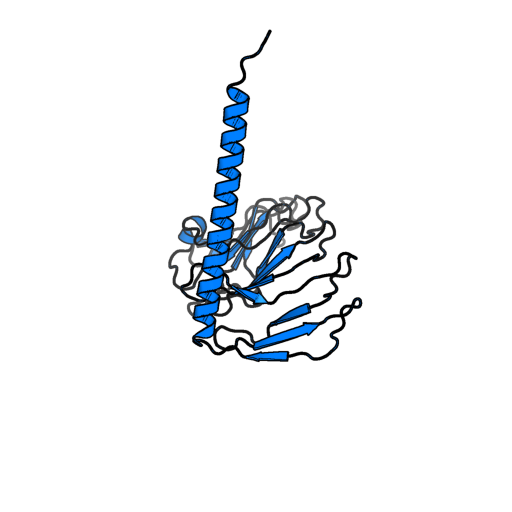86 -2.765 17.487 1.00 96.00 158 ASP A O 1
ATOM 1311 N N . ASN A 1 159 ? 6.169 -1.969 19.489 1.00 94.50 159 ASN A N 1
ATOM 1312 C CA . ASN A 1 159 ? 7.482 -1.504 19.040 1.00 94.50 159 ASN A CA 1
ATOM 1313 C C . ASN A 1 159 ? 8.572 -2.577 19.215 1.00 94.50 159 ASN A C 1
ATOM 1315 O O . ASN A 1 159 ? 9.733 -2.321 18.907 1.00 94.50 159 ASN A O 1
ATOM 1319 N N . ASN A 1 160 ? 8.209 -3.774 19.692 1.00 92.75 160 ASN A N 1
ATOM 1320 C CA . ASN A 1 160 ? 9.152 -4.835 20.059 1.00 92.75 160 ASN A CA 1
ATOM 1321 C C . ASN A 1 160 ? 9.648 -5.671 18.869 1.00 92.75 160 ASN A C 1
ATOM 1323 O O . ASN A 1 160 ? 10.517 -6.515 19.054 1.00 92.75 160 ASN A O 1
ATOM 1327 N N . GLY A 1 161 ? 9.144 -5.428 17.655 1.00 84.00 161 GLY A N 1
ATOM 1328 C CA . GLY A 1 161 ? 9.633 -6.100 16.446 1.00 84.00 161 GLY A CA 1
ATOM 1329 C C . GLY A 1 161 ? 8.745 -7.228 15.918 1.00 84.00 161 GLY A C 1
ATOM 1330 O O . GLY A 1 161 ? 9.004 -7.710 14.819 1.00 84.00 161 GLY A O 1
ATOM 1331 N N . ASP A 1 162 ? 7.682 -7.607 16.630 1.00 92.12 162 ASP A N 1
ATOM 1332 C CA . ASP A 1 162 ? 6.856 -8.771 16.276 1.00 92.12 162 ASP A CA 1
ATOM 1333 C C . ASP A 1 162 ? 5.631 -8.426 15.409 1.00 92.12 162 ASP A C 1
ATOM 1335 O O . ASP A 1 162 ? 4.880 -9.320 15.019 1.00 92.12 162 ASP A O 1
ATOM 1339 N N . GLN A 1 163 ? 5.400 -7.141 15.107 1.00 94.75 163 GLN A N 1
ATOM 1340 C CA . GLN A 1 163 ? 4.191 -6.658 14.417 1.00 94.75 163 GLN A CA 1
ATOM 1341 C C . GLN A 1 163 ? 2.903 -7.097 15.128 1.00 94.75 163 GLN A C 1
ATOM 1343 O O . GLN A 1 163 ? 1.876 -7.360 14.486 1.00 94.75 163 GLN A O 1
ATOM 1348 N N . LYS A 1 164 ? 2.919 -7.167 16.462 1.00 97.56 164 LYS A N 1
ATOM 1349 C CA . LYS A 1 164 ? 1.724 -7.531 17.226 1.00 97.56 164 LYS A CA 1
ATOM 1350 C C . LYS A 1 164 ? 0.824 -6.316 17.339 1.00 97.56 164 LYS A C 1
ATOM 1352 O O . LYS A 1 164 ? 1.239 -5.254 17.791 1.00 97.56 164 LYS A O 1
ATOM 1357 N N . LYS A 1 165 ? -0.435 -6.472 16.940 1.00 98.38 165 LYS A N 1
ATOM 1358 C CA . LYS A 1 165 ? -1.474 -5.478 17.218 1.00 98.38 165 LYS A CA 1
ATOM 1359 C C . LYS A 1 165 ? -1.660 -5.369 18.730 1.00 98.38 165 LYS A C 1
ATOM 1361 O O . LYS A 1 165 ? -1.752 -6.391 19.398 1.00 98.38 165 LYS A O 1
ATOM 1366 N N . ILE A 1 166 ? -1.744 -4.153 19.256 1.00 98.31 166 ILE A N 1
ATOM 1367 C CA . ILE A 1 166 ? -1.961 -3.884 20.682 1.00 98.31 166 ILE A CA 1
ATOM 1368 C C . ILE A 1 166 ? -3.028 -2.807 20.889 1.00 98.31 166 ILE A C 1
ATOM 1370 O O . ILE A 1 166 ? -3.221 -1.922 20.048 1.00 98.31 166 ILE A O 1
ATOM 1374 N N . GLY A 1 167 ? -3.708 -2.875 22.032 1.00 98.06 167 GLY A N 1
ATOM 1375 C CA . GLY A 1 167 ? -4.714 -1.904 22.444 1.00 98.06 167 GLY A CA 1
ATOM 1376 C C . GLY A 1 167 ? -5.930 -1.889 21.521 1.00 98.06 167 GLY A C 1
ATOM 1377 O O . GLY A 1 167 ? -6.302 -2.900 20.926 1.00 98.06 167 GLY A O 1
ATOM 1378 N N . LYS A 1 168 ? -6.576 -0.727 21.409 1.00 98.31 168 LYS A N 1
ATOM 1379 C CA . LYS A 1 168 ? -7.820 -0.573 20.646 1.00 98.31 168 LYS A CA 1
ATOM 1380 C C . LYS A 1 168 ? -7.582 -0.634 19.141 1.00 98.31 168 LYS A C 1
ATOM 1382 O O . LYS A 1 168 ? -6.747 0.100 18.605 1.00 98.31 168 LYS A O 1
ATOM 1387 N N . TRP A 1 169 ? -8.394 -1.440 18.469 1.00 98.38 169 TRP A N 1
ATOM 1388 C CA . TRP A 1 169 ? -8.373 -1.624 17.025 1.00 98.38 169 TRP A CA 1
ATOM 1389 C C . TRP A 1 169 ? -9.769 -1.534 16.426 1.00 98.38 169 TRP A C 1
ATOM 1391 O O . TRP A 1 169 ? -10.755 -1.976 17.014 1.00 98.38 169 TRP A O 1
ATOM 1401 N N . VAL A 1 170 ? -9.816 -0.981 15.219 1.00 97.31 170 VAL A N 1
ATOM 1402 C CA . VAL A 1 170 ? -10.968 -1.040 14.323 1.00 97.31 170 VAL A CA 1
ATOM 1403 C C . VAL A 1 170 ? -10.520 -1.764 13.062 1.00 97.31 170 VAL A C 1
ATOM 1405 O O . VAL A 1 170 ? -9.698 -1.243 12.301 1.00 97.31 170 VAL A O 1
ATOM 1408 N N . GLU A 1 171 ? -11.024 -2.978 12.872 1.00 97.31 171 GLU A N 1
ATOM 1409 C CA . GLU A 1 171 ? -10.726 -3.830 11.722 1.00 97.31 171 GLU A CA 1
ATOM 1410 C C . GLU A 1 171 ? -11.833 -3.767 10.678 1.00 97.31 171 GLU A C 1
ATOM 1412 O O . GLU A 1 171 ? -12.990 -3.500 10.996 1.00 97.31 171 GLU A O 1
ATOM 1417 N N . LEU A 1 172 ? -11.477 -4.044 9.427 1.00 95.31 172 LEU A N 1
ATOM 1418 C CA . LEU A 1 172 ? -12.450 -4.176 8.350 1.00 95.31 172 LEU A CA 1
ATOM 1419 C C . LEU A 1 172 ? -13.033 -5.583 8.339 1.00 95.31 172 LEU A C 1
ATOM 1421 O O . LEU A 1 172 ? -12.314 -6.558 8.560 1.00 95.31 172 LEU A O 1
ATOM 1425 N N . GLY A 1 173 ? -14.328 -5.671 8.059 1.00 93.94 173 GLY A N 1
ATOM 1426 C CA . GLY A 1 173 ? -14.995 -6.933 7.802 1.00 93.94 173 GLY A CA 1
ATOM 1427 C C . GLY A 1 173 ? -14.504 -7.610 6.531 1.00 93.94 173 GLY A C 1
ATOM 1428 O O . GLY A 1 173 ? -13.998 -6.964 5.610 1.00 93.94 173 GLY A O 1
ATOM 1429 N N . GLU A 1 174 ? -14.671 -8.928 6.477 1.00 91.06 174 GLU A N 1
ATOM 1430 C CA . GLU A 1 174 ? -14.468 -9.666 5.237 1.00 91.06 174 GLU A CA 1
ATOM 1431 C C . GLU A 1 174 ? -15.442 -9.156 4.168 1.00 91.06 174 GLU A C 1
ATOM 1433 O O . GLU A 1 174 ? -16.600 -8.840 4.453 1.00 91.06 174 GLU A O 1
ATOM 1438 N N . GLY A 1 175 ? -14.952 -9.017 2.935 1.00 85.44 175 GLY A N 1
ATOM 1439 C CA . GLY A 1 175 ? -15.749 -8.430 1.864 1.00 85.44 175 GLY A CA 1
ATOM 1440 C C . GLY A 1 175 ? -16.126 -6.976 2.146 1.00 85.44 175 GLY A C 1
ATOM 1441 O O . GLY A 1 175 ? -17.243 -6.569 1.845 1.00 85.44 175 GLY A O 1
ATOM 1442 N N . PHE A 1 176 ? -15.233 -6.182 2.740 1.00 85.62 176 PHE A N 1
ATOM 1443 C CA . PHE A 1 176 ? -15.437 -4.739 2.815 1.00 85.62 176 PHE A CA 1
ATOM 1444 C C . PHE A 1 176 ? -15.417 -4.132 1.401 1.00 85.62 176 PHE A C 1
ATOM 1446 O O . PHE A 1 176 ? -14.392 -4.172 0.712 1.00 85.62 176 PHE A O 1
ATOM 1453 N N . TYR A 1 177 ? -16.543 -3.549 0.990 1.00 83.06 177 TYR A N 1
ATOM 1454 C CA . TYR A 1 177 ? -16.724 -2.793 -0.257 1.00 83.06 177 TYR A CA 1
ATOM 1455 C C . TYR A 1 177 ? -17.645 -1.591 -0.011 1.00 83.06 177 TYR A C 1
ATOM 1457 O O . TYR A 1 177 ? -18.234 -1.465 1.063 1.00 83.06 177 TYR A O 1
ATOM 1465 N N . LEU A 1 178 ? -17.791 -0.703 -1.000 1.00 78.12 178 LEU A N 1
ATOM 1466 C CA . LEU A 1 178 ? -18.555 0.554 -0.900 1.00 78.12 178 LEU A CA 1
ATOM 1467 C C . LEU A 1 178 ? -19.946 0.413 -0.239 1.00 78.12 178 LEU A C 1
ATOM 1469 O O . LEU A 1 178 ? -20.363 1.296 0.509 1.00 78.12 178 LEU A O 1
ATOM 1473 N N . ASN A 1 179 ? -20.640 -0.701 -0.489 1.00 79.56 179 ASN A N 1
ATOM 1474 C CA . ASN A 1 179 ? -21.991 -0.975 0.012 1.00 79.56 179 ASN A CA 1
ATOM 1475 C C . ASN A 1 179 ? -22.027 -1.869 1.268 1.00 79.56 179 ASN A C 1
ATOM 1477 O O . ASN A 1 179 ? -23.105 -2.106 1.809 1.00 79.56 179 ASN A O 1
ATOM 1481 N N . ASN A 1 180 ? -20.876 -2.353 1.741 1.00 82.56 180 ASN A N 1
ATOM 1482 C CA . ASN A 1 180 ? -20.754 -3.247 2.890 1.00 82.56 180 ASN A CA 1
ATOM 1483 C C . ASN A 1 180 ? -19.610 -2.790 3.800 1.00 82.56 180 ASN A C 1
ATOM 1485 O O . ASN A 1 180 ? -18.499 -3.320 3.779 1.00 82.56 180 ASN A O 1
ATOM 1489 N N . LEU A 1 181 ? -19.898 -1.756 4.589 1.00 85.12 181 LEU A N 1
ATOM 1490 C CA . LEU A 1 181 ? -18.946 -1.126 5.497 1.00 85.12 181 LEU A CA 1
ATOM 1491 C C . LEU A 1 181 ? -19.079 -1.742 6.896 1.00 85.12 181 LEU A C 1
ATOM 1493 O O . LEU A 1 181 ? -19.529 -1.079 7.835 1.00 85.12 181 LEU A O 1
ATOM 1497 N N . VAL A 1 182 ? -18.745 -3.027 7.019 1.00 91.44 182 VAL A N 1
ATOM 1498 C CA . VAL A 1 182 ? -18.685 -3.709 8.320 1.00 91.44 182 VAL A CA 1
ATOM 1499 C C . VAL A 1 182 ? -17.322 -3.454 8.945 1.00 91.44 182 VAL A C 1
ATOM 1501 O O . VAL A 1 182 ? -16.296 -3.682 8.303 1.00 91.44 182 VAL A O 1
ATOM 1504 N N . THR A 1 183 ? -17.302 -2.999 10.197 1.00 94.00 183 THR A N 1
ATOM 1505 C CA . THR A 1 183 ? -16.071 -2.914 10.990 1.00 94.00 183 THR A CA 1
ATOM 1506 C C . THR A 1 183 ? -16.208 -3.656 12.309 1.00 94.00 183 THR A C 1
ATOM 1508 O O . THR A 1 183 ? -17.297 -3.758 12.876 1.00 94.00 183 THR A O 1
ATOM 1511 N N . TYR A 1 184 ? -15.082 -4.153 12.808 1.00 96.19 184 TYR A N 1
ATOM 1512 C CA . TYR A 1 184 ? -14.979 -4.822 14.097 1.00 96.19 184 TYR A CA 1
ATOM 1513 C C . TYR A 1 184 ? -14.144 -3.969 15.042 1.00 96.19 184 TYR A C 1
ATOM 1515 O O . TYR A 1 184 ? -12.957 -3.749 14.798 1.00 96.19 184 TYR A O 1
ATOM 1523 N N . ASN A 1 185 ? -14.761 -3.504 16.121 1.00 97.31 185 ASN A N 1
ATOM 1524 C CA . ASN A 1 185 ? -14.106 -2.674 17.120 1.00 97.31 185 ASN A CA 1
ATOM 1525 C C . ASN A 1 185 ? -13.805 -3.526 18.346 1.00 97.31 185 ASN A C 1
ATOM 1527 O O . ASN A 1 185 ? -14.709 -4.143 18.906 1.00 97.31 185 ASN A O 1
ATOM 1531 N N . GLY A 1 186 ? -12.561 -3.536 18.794 1.00 97.50 186 GLY A N 1
ATOM 1532 C CA . GLY A 1 186 ? -12.198 -4.270 19.996 1.00 97.50 186 GLY A CA 1
ATOM 1533 C C . GLY A 1 186 ? -10.787 -3.962 20.447 1.00 97.50 186 GLY A C 1
ATOM 1534 O O . GLY A 1 186 ? -10.217 -2.927 20.096 1.00 97.50 186 GLY A O 1
ATOM 1535 N N . GLU A 1 187 ? -10.237 -4.856 21.256 1.00 98.50 187 GLU A N 1
ATOM 1536 C CA . GLU A 1 187 ? -8.931 -4.674 21.868 1.00 98.50 187 GLU A CA 1
ATOM 1537 C C . GLU A 1 187 ? -8.048 -5.903 21.673 1.00 98.50 187 GLU A C 1
ATOM 1539 O O . GLU A 1 187 ? -8.509 -7.048 21.688 1.00 98.50 187 GLU A O 1
ATOM 1544 N N . TYR A 1 188 ? -6.762 -5.638 21.480 1.00 98.38 188 TYR A N 1
ATOM 1545 C CA . TYR A 1 188 ? -5.698 -6.621 21.487 1.00 98.38 188 TYR A CA 1
ATOM 1546 C C . TYR A 1 188 ? -4.865 -6.485 22.759 1.00 98.38 188 TYR A C 1
ATOM 1548 O O . TYR A 1 188 ? -4.499 -5.377 23.156 1.00 98.38 188 TYR A O 1
ATOM 1556 N N . ASN A 1 189 ? -4.516 -7.610 23.378 1.00 97.94 189 ASN A N 1
ATOM 1557 C CA . ASN A 1 189 ? -3.560 -7.624 24.485 1.00 97.94 189 ASN A CA 1
ATOM 1558 C C . ASN A 1 189 ? -2.102 -7.534 23.987 1.00 97.94 189 ASN A C 1
ATOM 1560 O O . ASN A 1 189 ? -1.833 -7.556 22.788 1.00 97.94 189 ASN A O 1
ATOM 1564 N N . MET A 1 190 ? -1.142 -7.495 24.916 1.00 96.81 190 MET A N 1
ATOM 1565 C CA . MET A 1 190 ? 0.297 -7.397 24.608 1.00 96.81 190 MET A CA 1
ATOM 1566 C C . MET A 1 190 ? 0.866 -8.599 23.832 1.00 96.81 190 MET A C 1
ATOM 1568 O O . MET A 1 190 ? 1.959 -8.510 23.283 1.00 96.81 190 MET A O 1
ATOM 1572 N N . ASN A 1 191 ? 0.132 -9.713 23.756 1.00 96.62 191 ASN A N 1
ATOM 1573 C CA . ASN A 1 191 ? 0.518 -10.894 22.982 1.00 96.62 191 ASN A CA 1
ATOM 1574 C C . ASN A 1 191 ? -0.082 -10.891 21.567 1.00 96.62 191 ASN A C 1
ATOM 1576 O O . ASN A 1 191 ? 0.082 -11.868 20.841 1.00 96.62 191 ASN A O 1
ATOM 1580 N N . GLY A 1 192 ? -0.796 -9.831 21.171 1.00 97.38 192 GLY A N 1
ATOM 1581 C CA . GLY A 1 192 ? -1.467 -9.761 19.874 1.00 97.38 192 GLY A CA 1
ATOM 1582 C C . GLY A 1 192 ? -2.749 -10.588 19.791 1.00 97.38 192 GLY A C 1
ATOM 1583 O O . GLY A 1 192 ? -3.229 -10.859 18.692 1.00 97.38 192 GLY A O 1
ATOM 1584 N N . MET A 1 193 ? -3.332 -10.984 20.928 1.00 98.12 193 MET A N 1
ATOM 1585 C CA . MET A 1 193 ? -4.592 -11.731 20.956 1.00 98.12 193 MET A CA 1
ATOM 1586 C C . MET A 1 193 ? -5.779 -10.794 21.164 1.00 98.12 193 MET A C 1
ATOM 1588 O O . MET A 1 193 ? -5.725 -9.898 22.009 1.00 98.12 193 MET A O 1
ATOM 1592 N N . LYS A 1 194 ? -6.867 -11.039 20.426 1.00 98.44 194 LYS A N 1
ATOM 1593 C CA . LYS A 1 194 ? -8.156 -10.369 20.631 1.00 98.44 194 LYS A CA 1
ATOM 1594 C C . LYS A 1 194 ? -8.669 -10.670 22.039 1.00 98.44 194 LYS A C 1
ATOM 1596 O O . LYS A 1 194 ? -8.741 -11.832 22.432 1.00 98.44 194 LYS A O 1
ATOM 1601 N N . VAL A 1 195 ? -9.038 -9.636 22.785 1.00 98.38 195 VAL A N 1
ATOM 1602 C CA . VAL A 1 195 ? -9.571 -9.753 24.148 1.00 98.38 195 VAL A CA 1
ATOM 1603 C C . VAL A 1 195 ? -10.845 -8.934 24.315 1.00 98.38 195 VAL A C 1
ATOM 1605 O O . VAL A 1 195 ? -11.119 -8.014 23.544 1.00 98.38 195 VAL A O 1
ATOM 1608 N N . GLY A 1 196 ? -11.626 -9.283 25.337 1.00 97.88 196 GLY A N 1
ATOM 1609 C CA . GLY A 1 196 ? -12.857 -8.582 25.682 1.00 97.88 196 GLY A CA 1
ATOM 1610 C C . GLY A 1 196 ? -13.963 -8.740 24.638 1.00 97.88 196 GLY A C 1
ATOM 1611 O O . GLY A 1 196 ? -14.015 -9.706 23.875 1.00 97.88 196 GLY A O 1
ATOM 1612 N N . ARG A 1 197 ? -14.889 -7.782 24.644 1.00 97.38 197 ARG A N 1
ATOM 1613 C CA . ARG A 1 197 ? -16.018 -7.745 23.717 1.00 97.38 197 ARG A CA 1
ATOM 1614 C C . ARG A 1 197 ? -15.605 -7.052 22.421 1.00 97.38 197 ARG A C 1
ATOM 1616 O O . ARG A 1 197 ? -15.058 -5.956 22.462 1.00 97.38 197 ARG A O 1
ATOM 1623 N N . TRP A 1 198 ? -15.939 -7.675 21.294 1.00 97.31 198 TRP A N 1
ATOM 1624 C CA . TRP A 1 198 ? -15.802 -7.082 19.968 1.00 97.31 198 TRP A CA 1
ATOM 1625 C C . TRP A 1 198 ? -17.163 -6.624 19.457 1.00 97.31 198 TRP A C 1
ATOM 1627 O O . TRP A 1 198 ? -18.118 -7.400 19.404 1.00 97.31 198 TRP A O 1
ATOM 1637 N N . GLU A 1 199 ? -17.256 -5.346 19.116 1.00 94.62 199 GLU A N 1
ATOM 1638 C CA . GLU A 1 199 ? -18.469 -4.725 18.604 1.00 94.62 199 GLU A CA 1
ATOM 1639 C C . GLU A 1 199 ? -18.456 -4.752 17.078 1.00 94.62 199 GLU A C 1
ATOM 1641 O O . GLU A 1 199 ? -17.478 -4.354 16.443 1.00 94.62 199 GLU A O 1
ATOM 1646 N N . ILE A 1 200 ? -19.550 -5.234 16.492 1.00 93.81 200 ILE A N 1
ATOM 1647 C CA . ILE A 1 200 ? -19.756 -5.226 15.046 1.00 93.81 200 ILE A CA 1
ATOM 1648 C C . ILE A 1 200 ? -20.514 -3.954 14.707 1.00 93.81 200 ILE A C 1
ATOM 1650 O O . ILE A 1 200 ? -21.652 -3.768 15.144 1.00 93.81 200 ILE A O 1
ATOM 1654 N N . MET A 1 201 ? -19.890 -3.092 13.918 1.00 89.25 201 MET A N 1
ATOM 1655 C CA . MET A 1 201 ? -20.502 -1.859 13.457 1.00 89.25 201 MET A CA 1
ATOM 1656 C C . MET A 1 201 ? -20.874 -2.020 11.990 1.00 89.25 201 MET A C 1
ATOM 1658 O O . MET A 1 201 ? -20.029 -2.323 11.150 1.00 89.25 201 MET A O 1
ATOM 1662 N N . TYR A 1 202 ? -22.147 -1.791 11.689 1.00 85.75 202 TYR A N 1
ATOM 1663 C CA . TYR A 1 202 ? -22.648 -1.708 10.326 1.00 85.75 202 TYR A CA 1
ATOM 1664 C C . TYR A 1 202 ? -22.828 -0.237 9.990 1.00 85.75 202 TYR A C 1
ATOM 1666 O O . TYR A 1 202 ? -23.578 0.459 10.673 1.00 85.75 202 TYR A O 1
ATOM 1674 N N . ARG A 1 203 ? -22.168 0.246 8.939 1.00 75.00 203 ARG A N 1
ATOM 1675 C CA . ARG A 1 203 ? -22.449 1.581 8.409 1.00 75.00 203 ARG A CA 1
ATOM 1676 C C . ARG A 1 203 ? -23.221 1.448 7.104 1.00 75.00 203 ARG A C 1
ATOM 1678 O O . ARG A 1 203 ? -22.677 0.975 6.108 1.00 75.00 203 ARG A O 1
ATOM 1685 N N . LYS A 1 204 ? -24.481 1.890 7.092 1.00 68.50 204 LYS A N 1
ATOM 1686 C CA . LYS A 1 204 ? -25.243 1.982 5.844 1.00 68.50 204 LYS A CA 1
ATOM 1687 C C . LYS A 1 204 ? -24.755 3.172 5.027 1.00 68.50 204 LYS A C 1
ATOM 1689 O O . LYS A 1 204 ? -24.521 4.266 5.544 1.00 68.50 204 LYS A O 1
ATOM 1694 N N . TYR A 1 205 ? -24.620 2.957 3.725 1.00 62.56 205 TYR A N 1
ATOM 1695 C CA . TYR A 1 205 ? -24.320 4.024 2.784 1.00 62.56 205 TYR A CA 1
ATOM 1696 C C . TYR A 1 205 ? -25.441 5.079 2.823 1.00 62.56 205 TYR A C 1
ATOM 1698 O O . TYR A 1 205 ? -26.607 4.757 2.608 1.00 62.56 205 TYR A O 1
ATOM 1706 N N . GLY A 1 206 ? -25.097 6.340 3.112 1.00 64.00 206 GLY A N 1
ATOM 1707 C CA . GLY A 1 206 ? -26.033 7.472 3.047 1.00 64.00 206 GLY A CA 1
ATOM 1708 C C . GLY A 1 206 ? -26.665 7.944 4.365 1.00 64.00 206 GLY A C 1
ATOM 1709 O O . GLY A 1 206 ? -27.437 8.905 4.332 1.00 64.00 206 GLY A O 1
ATOM 1710 N N . GLU A 1 207 ? -26.334 7.360 5.521 1.00 70.31 207 GLU A N 1
ATOM 1711 C CA . GLU A 1 207 ? -26.838 7.865 6.809 1.00 70.31 207 GLU A CA 1
ATOM 1712 C C . GLU A 1 207 ? -26.309 9.283 7.121 1.00 70.31 207 GLU A C 1
ATOM 1714 O O . GLU A 1 207 ? -25.132 9.601 6.927 1.00 70.31 207 GLU A O 1
ATOM 1719 N N . LYS A 1 208 ? -27.201 10.171 7.593 1.00 61.75 208 LYS A N 1
ATOM 1720 C CA . LYS A 1 208 ? -26.929 11.607 7.842 1.00 61.75 208 LYS A CA 1
ATOM 1721 C C . LYS A 1 208 ? -25.752 11.850 8.791 1.00 61.75 208 LYS A C 1
ATOM 1723 O O . LYS A 1 208 ? -25.047 12.847 8.642 1.00 61.75 208 LYS A O 1
ATOM 1728 N N . GLU A 1 209 ? -25.521 10.946 9.731 1.00 62.06 209 GLU A N 1
ATOM 1729 C CA . GLU A 1 209 ? -24.414 11.006 10.693 1.00 62.06 209 GLU A CA 1
ATOM 1730 C C . GLU A 1 209 ? -23.052 10.935 9.997 1.00 62.06 209 GLU A C 1
ATOM 1732 O O . GLU A 1 209 ? -22.099 11.590 10.421 1.00 62.06 209 GLU A O 1
ATOM 1737 N N . TYR A 1 210 ? -22.968 10.251 8.852 1.00 60.19 210 TYR A N 1
ATOM 1738 C CA . TYR A 1 210 ? -21.769 10.262 8.024 1.00 60.19 210 TYR A CA 1
ATOM 1739 C C . TYR A 1 210 ? -21.507 11.654 7.441 1.00 60.19 210 TYR A C 1
ATOM 1741 O O . TYR A 1 210 ? -20.374 12.124 7.495 1.00 60.19 210 TYR A O 1
ATOM 1749 N N . ARG A 1 211 ? -22.547 12.378 6.997 1.00 61.19 211 ARG A N 1
ATOM 1750 C CA . ARG A 1 211 ? -22.393 13.781 6.567 1.00 61.19 211 ARG A CA 1
ATOM 1751 C C . ARG A 1 211 ? -21.928 14.680 7.710 1.00 61.19 211 ARG A C 1
ATOM 1753 O O . ARG A 1 211 ? -21.096 15.552 7.484 1.00 61.19 211 ARG A O 1
ATOM 1760 N N . GLN A 1 212 ? -22.425 14.479 8.930 1.00 61.31 212 GLN A N 1
ATOM 1761 C CA . GLN A 1 212 ? -21.986 15.268 10.088 1.00 61.31 212 GLN A CA 1
ATOM 1762 C C . GLN A 1 212 ? -20.531 14.978 10.464 1.00 61.31 212 GLN A C 1
ATOM 1764 O O . GLN A 1 212 ? -19.753 15.906 10.680 1.00 61.31 212 GLN A O 1
ATOM 1769 N N . MET A 1 213 ? -20.125 13.709 10.461 1.00 59.00 213 MET A N 1
ATOM 1770 C CA . MET A 1 213 ? -18.738 13.337 10.733 1.00 59.00 213 MET A CA 1
ATOM 1771 C C . MET A 1 213 ? -17.787 13.847 9.634 1.00 59.00 213 MET A C 1
ATOM 1773 O O . MET A 1 213 ? -16.693 14.325 9.930 1.00 59.00 213 MET A O 1
ATOM 1777 N N . GLN A 1 214 ? -18.236 13.844 8.374 1.00 58.41 214 GLN A N 1
ATOM 1778 C CA . GLN A 1 214 ? -17.538 14.469 7.245 1.00 58.41 214 GLN A CA 1
ATOM 1779 C C . GLN A 1 214 ? -17.374 15.988 7.420 1.00 58.41 214 GLN A C 1
ATOM 1781 O O . GLN A 1 214 ? -16.315 16.529 7.094 1.00 58.41 214 GLN A O 1
ATOM 1786 N N . ILE A 1 215 ? -18.393 16.682 7.941 1.00 68.00 215 ILE A N 1
ATOM 1787 C CA . ILE A 1 215 ? -18.323 18.120 8.249 1.00 68.00 215 ILE A CA 1
ATOM 1788 C C . ILE A 1 215 ? -17.301 18.375 9.364 1.00 68.00 215 ILE A C 1
ATOM 1790 O O . ILE A 1 215 ? -16.425 19.226 9.204 1.00 68.00 215 ILE A O 1
ATOM 1794 N N . LEU A 1 216 ? -17.356 17.604 10.453 1.00 67.75 216 LEU A N 1
ATOM 1795 C CA .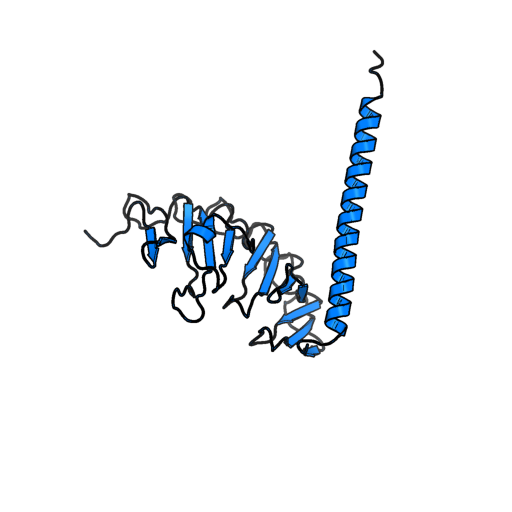 LEU A 1 216 ? -16.432 17.737 11.584 1.00 67.75 216 LEU A CA 1
ATOM 1796 C C . LEU A 1 216 ? -14.977 17.458 11.185 1.00 67.75 216 LEU A C 1
ATOM 1798 O O . LEU A 1 216 ? -14.069 18.173 11.608 1.00 67.75 216 LEU A O 1
ATOM 1802 N N . TYR A 1 217 ? -14.736 16.457 10.335 1.00 62.44 217 TYR A N 1
ATOM 1803 C CA . TYR A 1 217 ? -13.387 16.143 9.865 1.00 62.44 217 TYR A CA 1
ATOM 1804 C C . TYR A 1 217 ? -12.804 17.270 9.001 1.00 62.44 217 TYR A C 1
ATOM 1806 O O . TYR A 1 217 ? -11.666 17.687 9.224 1.00 62.44 217 TYR A O 1
ATOM 1814 N N . LYS A 1 218 ? -13.603 17.838 8.082 1.00 67.81 218 LYS A N 1
ATOM 1815 C CA . LYS A 1 218 ? -13.210 19.027 7.306 1.00 67.81 218 LYS A CA 1
ATOM 1816 C C . LYS A 1 218 ? -12.901 20.221 8.209 1.00 67.81 218 LYS A C 1
ATOM 1818 O O . LYS A 1 218 ? -11.899 20.894 7.990 1.00 67.81 218 LYS A O 1
ATOM 1823 N N . GLN A 1 219 ? -13.716 20.459 9.238 1.00 71.56 219 GLN A N 1
ATOM 1824 C CA . GLN A 1 219 ? -13.451 21.511 10.222 1.00 71.56 219 GLN A CA 1
ATOM 1825 C C . GLN A 1 219 ? -12.130 21.265 10.959 1.00 71.56 219 GLN A C 1
ATOM 1827 O O . GLN A 1 219 ? -11.322 22.181 11.066 1.00 71.56 219 GLN A O 1
ATOM 1832 N N . LYS A 1 220 ? -11.855 20.033 11.402 1.00 70.38 220 LYS A N 1
ATOM 1833 C CA . LYS A 1 220 ? -10.610 19.695 12.108 1.00 70.38 220 LYS A CA 1
ATOM 1834 C C . LYS A 1 220 ? -9.367 19.853 11.225 1.00 70.38 220 LYS A C 1
ATOM 1836 O O . LYS A 1 220 ? -8.376 20.406 11.692 1.00 70.38 220 LYS A O 1
ATOM 1841 N N . GLN A 1 221 ? -9.419 19.424 9.962 1.00 65.94 221 GLN A N 1
ATOM 1842 C CA . GLN A 1 221 ? -8.322 19.645 9.011 1.00 65.94 221 GLN A CA 1
ATOM 1843 C C . GLN A 1 221 ? -8.103 21.135 8.737 1.00 65.94 221 GLN A C 1
ATOM 1845 O O . GLN A 1 221 ? -6.967 21.599 8.770 1.00 65.94 221 GLN A O 1
ATOM 1850 N N . TYR A 1 222 ? -9.181 21.899 8.543 1.00 72.62 222 TYR A N 1
ATOM 1851 C CA . TYR A 1 222 ? -9.093 23.346 8.354 1.00 72.62 222 TYR A CA 1
ATOM 1852 C C . TYR A 1 222 ? -8.453 24.037 9.568 1.00 72.62 222 TYR A C 1
ATOM 1854 O O . TYR A 1 222 ? -7.553 24.855 9.400 1.00 72.62 222 TYR A O 1
ATOM 1862 N N . GLN A 1 223 ? -8.835 23.641 10.787 1.00 78.88 223 GLN A N 1
ATOM 1863 C CA . GLN A 1 223 ? -8.230 24.134 12.030 1.00 78.88 223 GLN A CA 1
ATOM 1864 C C . GLN A 1 223 ? -6.743 23.761 12.149 1.00 78.88 223 GLN A C 1
ATOM 1866 O O . GLN A 1 223 ? -5.933 24.601 12.533 1.00 78.88 223 GLN A O 1
ATOM 1871 N N . GLN A 1 224 ? -6.352 22.539 11.770 1.00 70.88 224 GLN A N 1
ATOM 1872 C CA . GLN A 1 224 ? -4.940 22.137 11.738 1.00 70.88 224 GLN A CA 1
ATOM 1873 C C . GLN A 1 224 ? -4.131 22.958 10.725 1.00 70.88 224 GLN A C 1
ATOM 1875 O O . GLN A 1 224 ? -3.031 23.406 11.045 1.00 70.88 224 GLN A O 1
ATOM 1880 N N . CYS A 1 225 ? -4.674 23.202 9.530 1.00 71.81 225 CYS A N 1
ATOM 1881 C CA . CYS A 1 225 ? -4.033 24.053 8.527 1.00 71.81 225 CYS A CA 1
ATOM 1882 C C . CYS A 1 225 ? -3.883 25.498 9.018 1.00 71.81 225 CYS A C 1
ATOM 1884 O O . CYS A 1 225 ? -2.796 26.061 8.909 1.00 71.81 225 CYS A O 1
ATOM 1886 N N . LEU A 1 226 ? -4.935 26.076 9.605 1.00 79.31 226 LEU A N 1
ATOM 1887 C CA . LEU A 1 226 ? -4.895 27.409 10.214 1.00 79.31 226 LEU A CA 1
ATOM 1888 C C . LEU A 1 226 ? -3.821 27.505 11.295 1.00 79.31 226 LEU A C 1
ATOM 1890 O O . LEU A 1 226 ? -3.035 28.447 11.282 1.00 79.31 226 LEU A O 1
ATOM 1894 N N . PHE A 1 227 ? -3.738 26.511 12.179 1.00 83.06 227 PHE A N 1
ATOM 1895 C CA . PHE A 1 227 ? -2.729 26.474 13.233 1.00 83.06 227 PHE A CA 1
ATOM 1896 C C . PHE A 1 227 ? -1.301 26.446 12.668 1.00 83.06 227 PHE A C 1
ATOM 1898 O O . PHE A 1 227 ? -0.448 27.220 13.097 1.00 83.06 227 PHE A O 1
ATOM 1905 N N . VAL A 1 228 ? -1.041 25.620 11.648 1.00 80.56 228 VAL A N 1
ATOM 1906 C CA . VAL A 1 228 ? 0.268 25.586 10.971 1.00 80.56 228 VAL A CA 1
ATOM 1907 C C . VAL A 1 228 ? 0.579 26.924 10.290 1.00 80.56 228 VAL A C 1
ATOM 1909 O O . VAL A 1 228 ? 1.707 27.406 10.386 1.00 80.56 228 VAL A O 1
ATOM 1912 N N . CYS A 1 229 ? -0.400 27.558 9.640 1.00 80.50 229 CYS A N 1
ATOM 1913 C CA . CYS A 1 229 ? -0.224 28.884 9.045 1.00 80.50 229 CYS A CA 1
ATOM 1914 C C . CYS A 1 229 ? 0.120 29.948 10.097 1.00 80.50 229 CYS A C 1
ATOM 1916 O O . CYS A 1 229 ? 1.044 30.728 9.870 1.00 80.50 229 CYS A O 1
ATOM 1918 N N . VAL A 1 230 ? -0.565 29.950 11.245 1.00 87.19 230 VAL A N 1
ATOM 1919 C CA . VAL A 1 230 ? -0.275 30.862 12.366 1.00 87.19 230 VAL A CA 1
ATOM 1920 C C . VAL A 1 230 ? 1.160 30.666 12.858 1.00 87.19 230 VAL A C 1
ATOM 1922 O O . VAL A 1 230 ? 1.916 31.633 12.904 1.00 87.19 230 VAL A O 1
ATOM 1925 N N . LEU A 1 231 ? 1.588 29.420 13.090 1.00 85.62 231 LEU A N 1
ATOM 1926 C CA . LEU A 1 231 ? 2.961 29.121 13.517 1.00 85.62 231 LEU A CA 1
ATOM 1927 C C . LEU A 1 231 ? 4.023 29.565 12.496 1.00 85.62 231 LEU A C 1
ATOM 1929 O O . LEU A 1 231 ? 5.098 30.035 12.874 1.00 85.62 231 LEU A O 1
ATOM 1933 N N . ILE A 1 232 ? 3.748 29.430 11.194 1.00 87.44 232 ILE A N 1
ATOM 1934 C CA . ILE A 1 232 ? 4.660 29.897 10.137 1.00 87.44 232 ILE A CA 1
ATOM 1935 C C . ILE A 1 232 ? 4.765 31.426 10.145 1.00 87.44 232 ILE A C 1
ATOM 1937 O O . ILE A 1 232 ? 5.869 31.958 9.988 1.00 87.44 232 ILE A O 1
ATOM 1941 N N . VAL A 1 233 ? 3.645 32.131 10.325 1.00 89.56 233 VAL A N 1
ATOM 1942 C CA . VAL A 1 233 ? 3.618 33.598 10.392 1.00 89.56 233 VAL A CA 1
ATOM 1943 C C . VAL A 1 233 ? 4.359 34.093 11.634 1.00 89.56 233 VAL A C 1
ATOM 1945 O O . VAL A 1 233 ? 5.247 34.929 11.495 1.00 89.56 233 VAL A O 1
ATOM 1948 N N . GLU A 1 234 ? 4.093 33.527 12.813 1.00 91.19 234 GLU A N 1
ATOM 1949 C CA . GLU A 1 234 ? 4.795 33.876 14.058 1.00 91.19 234 GLU A CA 1
ATOM 1950 C C . GLU A 1 234 ? 6.306 33.650 13.942 1.00 91.19 234 GLU A C 1
ATOM 1952 O O . GLU A 1 234 ? 7.105 34.535 14.261 1.00 91.19 234 GLU A O 1
ATOM 1957 N N . LYS A 1 235 ? 6.722 32.500 13.395 1.00 90.81 235 LYS A N 1
ATOM 1958 C CA . LYS A 1 235 ? 8.142 32.198 13.182 1.00 90.81 235 LYS A CA 1
ATOM 1959 C C . LYS A 1 235 ? 8.803 33.182 12.212 1.00 90.81 235 LYS A C 1
ATOM 1961 O O . LYS A 1 235 ? 9.956 33.558 12.426 1.00 90.81 235 LYS A O 1
ATOM 1966 N N . ARG A 1 236 ? 8.097 33.617 11.160 1.00 90.94 236 ARG A N 1
ATOM 1967 C CA . ARG A 1 236 ? 8.586 34.655 10.235 1.00 90.94 236 ARG A CA 1
ATOM 1968 C C . ARG A 1 236 ? 8.695 36.020 10.913 1.00 90.94 236 ARG A C 1
ATOM 1970 O O . ARG A 1 236 ? 9.705 36.686 10.709 1.00 90.94 236 ARG A O 1
ATOM 1977 N N . SER A 1 237 ? 7.721 36.412 11.731 1.00 91.62 237 SER A N 1
ATOM 1978 C CA . SER A 1 237 ? 7.762 37.676 12.477 1.00 91.62 237 SER A CA 1
ATOM 1979 C C . SER A 1 237 ? 8.958 37.733 13.429 1.00 91.62 237 SER A C 1
ATOM 1981 O O . SER A 1 237 ? 9.721 38.694 13.382 1.00 91.62 237 SER A O 1
ATOM 1983 N N . ILE A 1 238 ? 9.207 36.660 14.190 1.00 92.38 238 ILE A N 1
ATOM 1984 C CA . ILE A 1 238 ? 10.373 36.554 15.087 1.00 92.38 238 ILE A CA 1
ATOM 1985 C C . ILE A 1 238 ? 11.692 36.646 14.304 1.00 92.38 238 ILE A C 1
ATOM 1987 O O . ILE A 1 238 ? 12.642 37.291 14.748 1.00 92.38 238 ILE A O 1
ATOM 1991 N N . LEU A 1 239 ? 11.776 36.008 13.130 1.00 90.62 239 LEU A N 1
ATOM 1992 C CA . LEU A 1 239 ? 12.963 36.098 12.272 1.00 90.62 239 LEU A CA 1
ATOM 1993 C C . LEU A 1 239 ? 13.186 37.522 11.744 1.00 90.62 239 LEU A C 1
ATOM 1995 O O . LEU A 1 239 ? 14.326 37.980 11.724 1.00 90.62 239 LEU A O 1
ATOM 1999 N N . MET A 1 240 ? 12.121 38.235 11.365 1.00 91.38 240 MET A N 1
ATOM 2000 C CA . MET A 1 240 ? 12.227 39.622 10.902 1.00 91.38 240 MET A CA 1
ATOM 2001 C C . MET A 1 240 ? 12.569 40.605 12.028 1.00 91.38 240 MET A C 1
ATOM 2003 O O . MET A 1 240 ? 13.279 41.575 11.779 1.00 91.38 240 MET A O 1
ATOM 2007 N N . GLU A 1 241 ? 12.121 40.370 13.263 1.00 93.69 241 GLU A N 1
ATOM 2008 C CA . GLU A 1 241 ? 12.534 41.180 14.420 1.00 93.69 241 GLU A CA 1
ATOM 2009 C C . GLU A 1 241 ? 14.012 40.980 14.766 1.00 93.69 241 GLU A C 1
ATOM 2011 O O . GLU A 1 241 ? 14.720 41.958 15.005 1.00 93.69 241 GLU A O 1
ATOM 2016 N N . LYS A 1 242 ? 14.513 39.740 14.705 1.00 90.50 242 LYS A N 1
ATOM 2017 C CA . LYS A 1 242 ? 15.943 39.454 14.911 1.00 90.50 242 LYS A CA 1
ATOM 2018 C C . LYS A 1 242 ? 16.841 40.120 13.867 1.00 90.50 242 LYS A C 1
ATOM 2020 O O . LYS A 1 242 ? 17.941 40.529 14.204 1.00 90.50 242 LYS A O 1
ATOM 2025 N N . GLN A 1 243 ? 16.370 40.272 12.629 1.00 90.44 243 GLN A N 1
ATOM 2026 C CA . GLN A 1 243 ? 17.112 40.965 11.567 1.00 90.44 243 GLN A CA 1
ATOM 2027 C C . GLN A 1 243 ? 17.158 42.493 11.732 1.00 90.44 243 GLN A C 1
ATOM 2029 O O . GLN A 1 243 ? 17.943 43.147 11.054 1.00 90.44 243 GLN A O 1
ATOM 2034 N N . LYS A 1 244 ? 16.324 43.079 12.602 1.00 89.12 244 LYS A N 1
ATOM 2035 C CA . LYS A 1 244 ? 16.293 44.530 12.849 1.00 89.12 244 LYS A CA 1
ATOM 2036 C C . LYS A 1 244 ? 17.187 44.981 14.001 1.00 89.12 244 LYS A C 1
ATOM 2038 O O . LYS A 1 244 ? 17.291 46.186 14.217 1.00 89.12 244 LYS A O 1
ATOM 2043 N N . GLN A 1 245 ? 17.796 44.064 14.754 1.00 84.75 245 GLN A N 1
ATOM 2044 C CA . GLN A 1 245 ? 18.770 44.449 15.772 1.00 84.75 245 GLN A CA 1
ATOM 2045 C C . GLN A 1 245 ? 20.071 44.855 15.065 1.00 84.75 245 GLN A C 1
ATOM 2047 O O . GLN A 1 245 ? 20.654 44.014 14.385 1.00 84.75 245 GLN A O 1
ATOM 2052 N N . PRO A 1 246 ? 20.490 46.133 15.145 1.00 78.81 246 PRO A N 1
ATOM 2053 C CA . PRO A 1 246 ? 21.733 46.570 14.526 1.00 78.81 246 PRO A CA 1
ATOM 2054 C C . PRO A 1 246 ? 22.912 45.854 15.187 1.00 78.81 246 PRO A C 1
ATOM 2056 O O . PRO A 1 246 ? 22.919 45.680 16.407 1.00 78.81 246 PRO A O 1
ATOM 2059 N N . ASP A 1 247 ? 23.904 45.467 14.385 1.00 75.50 247 ASP A N 1
ATOM 2060 C CA . ASP A 1 247 ? 25.184 44.979 14.893 1.00 75.50 247 ASP A CA 1
ATOM 2061 C C . ASP A 1 247 ? 25.844 46.112 15.685 1.00 75.50 247 ASP A C 1
ATOM 2063 O O . ASP A 1 247 ? 26.363 47.077 15.122 1.00 75.50 247 ASP A O 1
ATOM 2067 N N . ILE A 1 248 ? 25.758 46.027 17.012 1.00 75.94 248 ILE A N 1
ATOM 2068 C CA . ILE A 1 248 ? 26.494 46.908 17.912 1.00 75.94 248 ILE A CA 1
ATOM 2069 C C . ILE A 1 248 ? 27.931 46.378 17.933 1.00 75.94 248 ILE A C 1
ATOM 2071 O O . ILE A 1 248 ? 28.246 45.452 18.683 1.00 75.94 248 ILE A O 1
ATOM 2075 N N . HIS A 1 249 ? 28.763 46.939 17.056 1.00 66.69 249 HIS A N 1
ATOM 2076 C CA . HIS A 1 249 ? 30.219 46.809 17.054 1.00 66.69 249 HIS A CA 1
ATOM 2077 C C . HIS A 1 249 ? 30.872 48.065 17.625 1.00 66.69 249 HIS A C 1
ATOM 2079 O O . HIS A 1 249 ? 30.393 49.178 17.307 1.00 66.69 249 HIS A O 1
#

Radius of gyration: 22.87 Å; chains: 1; bounding box: 57×66×54 Å